Protein AF-A0A2N8MBC0-F1 (afdb_monomer_lite)

pLDDT: mean 83.85, std 15.89, range [35.69, 97.44]

Structure (mmCIF, N/CA/C/O backbone):
data_AF-A0A2N8MBC0-F1
#
_entry.id   AF-A0A2N8MBC0-F1
#
loop_
_atom_site.group_PDB
_atom_site.id
_atom_site.type_symbol
_atom_site.label_atom_id
_atom_site.label_alt_id
_atom_site.label_comp_id
_atom_site.label_asym_id
_atom_site.label_entity_id
_atom_site.label_seq_id
_atom_site.pdbx_PDB_ins_code
_atom_site.Cartn_x
_atom_site.Cartn_y
_atom_site.Cartn_z
_atom_site.occupancy
_atom_site.B_iso_or_equiv
_atom_site.auth_seq_id
_atom_site.auth_comp_id
_atom_site.auth_asym_id
_atom_site.auth_atom_id
_atom_site.pdbx_PDB_model_num
ATOM 1 N N . MET A 1 1 ? -28.884 0.197 20.394 1.00 52.25 1 MET A N 1
ATOM 2 C CA . MET A 1 1 ? -27.770 0.679 19.547 1.00 52.25 1 MET A CA 1
ATOM 3 C C . MET A 1 1 ? -26.470 0.418 20.290 1.00 52.25 1 MET A C 1
ATOM 5 O O . MET A 1 1 ? -26.474 0.456 21.515 1.00 52.25 1 MET A O 1
ATOM 9 N N . ASN A 1 2 ? -25.420 -0.006 19.586 1.00 78.88 2 ASN A N 1
ATOM 10 C CA . ASN A 1 2 ? -24.200 -0.528 20.203 1.00 78.88 2 ASN A CA 1
ATOM 11 C C . ASN A 1 2 ? -23.253 0.652 20.482 1.00 78.88 2 ASN A C 1
ATOM 13 O O . ASN A 1 2 ? -22.702 1.212 19.541 1.00 78.88 2 ASN A O 1
ATOM 17 N N . ALA A 1 3 ? -23.062 1.038 21.749 1.00 87.88 3 ALA A N 1
ATOM 18 C CA . ALA A 1 3 ? -22.372 2.281 22.133 1.00 87.88 3 ALA A CA 1
ATOM 19 C C . ALA A 1 3 ? -20.941 2.434 21.572 1.00 87.88 3 ALA A C 1
ATOM 21 O O . ALA A 1 3 ? -20.397 3.534 21.531 1.00 87.88 3 ALA A O 1
ATOM 22 N N . ALA A 1 4 ? -20.291 1.337 21.175 1.00 88.75 4 ALA A N 1
ATOM 23 C CA . ALA A 1 4 ? -18.996 1.370 20.497 1.00 88.75 4 ALA A CA 1
ATOM 24 C C . ALA A 1 4 ? -19.103 1.744 19.006 1.00 88.75 4 ALA A C 1
ATOM 26 O O . ALA A 1 4 ? -18.233 2.438 18.487 1.00 88.75 4 ALA A O 1
ATOM 27 N N . ALA A 1 5 ? -20.169 1.318 18.325 1.00 91.06 5 ALA A N 1
ATOM 28 C CA . ALA A 1 5 ? -20.420 1.675 16.931 1.00 91.06 5 ALA A CA 1
ATOM 29 C C . ALA A 1 5 ? -20.736 3.171 16.803 1.00 91.06 5 ALA A C 1
ATOM 31 O O . ALA A 1 5 ? -20.169 3.843 15.946 1.00 91.06 5 ALA A O 1
ATOM 32 N N . ASP A 1 6 ? -21.548 3.704 17.722 1.00 91.94 6 ASP A N 1
ATOM 33 C CA . ASP A 1 6 ? -21.861 5.136 17.771 1.00 91.94 6 ASP A CA 1
ATOM 34 C C . ASP A 1 6 ? -20.591 5.964 18.026 1.00 91.94 6 ASP A C 1
ATOM 36 O O . ASP A 1 6 ? -20.339 6.952 17.341 1.00 91.94 6 ASP A O 1
ATOM 40 N N . ARG A 1 7 ? -19.719 5.507 18.937 1.00 92.06 7 ARG A N 1
ATOM 41 C CA . ARG A 1 7 ? -18.400 6.122 19.162 1.00 92.06 7 ARG A CA 1
ATOM 42 C C . ARG A 1 7 ? -17.527 6.131 17.905 1.00 92.06 7 ARG A C 1
ATOM 44 O O . ARG A 1 7 ? -16.828 7.113 17.665 1.00 92.06 7 ARG A O 1
ATOM 51 N N . LEU A 1 8 ? -17.565 5.069 17.095 1.00 93.88 8 LEU A N 1
ATOM 52 C CA . LEU A 1 8 ? -16.729 4.974 15.892 1.00 93.88 8 LEU A CA 1
ATOM 53 C C . LEU A 1 8 ? -17.241 5.946 14.838 1.00 93.88 8 LEU A C 1
ATOM 55 O O . LEU A 1 8 ? -16.449 6.643 14.208 1.00 93.88 8 LEU A O 1
ATOM 59 N N . GLN A 1 9 ? -18.562 6.031 14.701 1.00 95.12 9 GLN A N 1
ATOM 60 C CA . GLN A 1 9 ? -19.205 6.982 13.811 1.00 95.12 9 GLN A CA 1
ATOM 61 C C . GLN A 1 9 ? -18.870 8.426 14.207 1.00 95.12 9 GLN A C 1
ATOM 63 O O . GLN A 1 9 ? -18.425 9.195 13.358 1.00 95.12 9 GLN A O 1
ATOM 68 N N . VAL A 1 10 ? -18.953 8.762 15.500 1.00 94.38 10 VAL A N 1
ATOM 69 C CA . VAL A 1 10 ? -18.549 10.080 16.022 1.00 94.38 10 VAL A CA 1
ATOM 70 C C . VAL A 1 10 ? -17.080 10.383 15.712 1.00 94.38 10 VAL A C 1
ATOM 72 O O . VAL A 1 10 ? -16.769 11.486 15.268 1.00 94.38 10 VAL A O 1
ATOM 75 N N . ALA A 1 11 ? -16.172 9.418 15.886 1.00 94.75 11 ALA A N 1
ATOM 76 C CA . ALA A 1 11 ? -14.756 9.607 15.564 1.00 94.75 11 ALA A CA 1
ATOM 77 C C . ALA A 1 11 ? -14.518 9.826 14.057 1.00 94.75 11 ALA A C 1
ATOM 79 O O . ALA A 1 11 ? -13.713 10.675 13.672 1.00 94.75 11 ALA A O 1
ATOM 80 N N . ILE A 1 12 ? -15.237 9.097 13.196 1.00 95.56 12 ILE A N 1
ATOM 81 C CA . ILE A 1 12 ? -15.184 9.268 11.737 1.00 95.56 12 ILE A CA 1
ATOM 82 C C . ILE A 1 12 ? -15.706 10.648 11.329 1.00 95.56 12 ILE A C 1
ATOM 84 O O . ILE A 1 12 ? -15.090 11.310 10.492 1.00 95.56 12 ILE A O 1
ATOM 88 N N . ASP A 1 13 ? -16.815 11.098 11.910 1.00 94.44 13 ASP A N 1
ATOM 89 C CA . ASP A 1 13 ? -17.408 12.392 11.575 1.00 94.44 13 ASP A CA 1
ATOM 90 C C . ASP A 1 13 ? -16.561 13.556 12.101 1.00 94.44 13 ASP A C 1
ATOM 92 O O . ASP A 1 13 ? -16.346 14.527 11.376 1.00 94.44 13 ASP A O 1
ATOM 96 N N . ALA A 1 14 ? -15.968 13.420 13.290 1.00 92.75 14 ALA A N 1
ATOM 97 C CA . ALA A 1 14 ? -14.982 14.369 13.802 1.00 92.75 14 ALA A CA 1
ATOM 98 C C . ALA A 1 14 ? -13.741 14.447 12.896 1.00 92.75 14 ALA A C 1
ATOM 100 O O . ALA A 1 14 ? -13.263 15.542 12.595 1.00 92.75 14 ALA A O 1
ATOM 101 N N . TYR A 1 15 ? -13.246 13.304 12.406 1.00 94.00 15 TYR A N 1
ATOM 102 C CA . TYR A 1 15 ? -12.133 13.268 11.455 1.00 94.00 15 TYR A CA 1
ATOM 103 C C . TYR A 1 15 ? -12.491 13.978 10.139 1.00 94.00 15 TYR A C 1
ATOM 105 O O . TYR A 1 15 ? -11.722 14.804 9.652 1.00 94.00 15 TYR A O 1
ATOM 113 N N . ARG A 1 16 ? -13.686 13.723 9.588 1.00 93.38 16 ARG A N 1
ATOM 114 C CA . ARG A 1 16 ? -14.183 14.408 8.379 1.00 93.38 16 ARG A CA 1
ATOM 115 C C . ARG A 1 16 ? -14.303 15.914 8.577 1.00 93.38 16 ARG A C 1
ATOM 117 O O . ARG A 1 16 ? -13.882 16.663 7.705 1.00 93.38 16 ARG A O 1
ATOM 124 N N . ALA A 1 17 ? -14.857 16.349 9.707 1.00 91.81 17 ALA A N 1
ATOM 125 C CA . ALA A 1 17 ? -15.006 17.765 10.023 1.00 91.81 17 ALA A CA 1
ATOM 126 C C . ALA A 1 17 ? -13.646 18.470 10.144 1.00 91.81 17 ALA A C 1
ATOM 128 O O . ALA A 1 17 ? -13.509 19.612 9.716 1.00 91.81 17 ALA A O 1
ATOM 129 N N . LYS A 1 18 ? 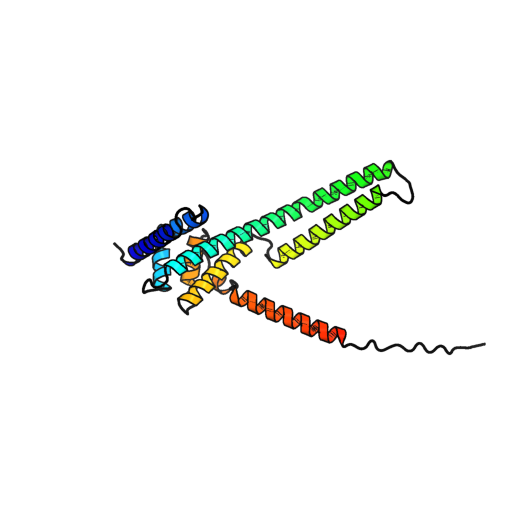-12.637 17.777 10.687 1.00 92.31 18 LYS A N 1
ATOM 130 C CA . LYS A 1 18 ? -11.272 18.296 10.823 1.00 92.31 18 LYS A CA 1
ATOM 131 C C . LYS A 1 18 ? -10.551 18.446 9.479 1.00 92.31 18 LYS A C 1
ATOM 133 O O . LYS A 1 18 ? -9.879 19.451 9.277 1.00 92.31 18 LYS A O 1
ATOM 138 N N . GLU A 1 19 ? -10.662 17.461 8.589 1.00 90.06 19 GLU A N 1
ATOM 139 C CA . GLU A 1 19 ? -9.994 17.491 7.274 1.00 90.06 19 GLU A CA 1
ATOM 140 C C . GLU A 1 19 ? -10.749 18.353 6.239 1.00 90.06 19 GLU A C 1
ATOM 142 O O . GLU A 1 19 ? -10.145 18.876 5.300 1.00 90.06 19 GLU A O 1
ATOM 147 N N . GLY A 1 20 ? -12.066 18.522 6.407 1.00 84.38 20 GLY A N 1
ATOM 148 C CA . GLY A 1 20 ? -12.909 19.353 5.546 1.00 84.38 20 GLY A CA 1
ATOM 149 C C . GLY A 1 20 ? -12.868 18.931 4.073 1.00 84.38 20 GLY A C 1
ATOM 150 O O . GLY A 1 20 ? -12.909 17.742 3.738 1.00 84.38 20 GLY A O 1
ATOM 151 N N . ASP A 1 21 ? -12.757 19.915 3.178 1.00 80.38 21 ASP A N 1
ATOM 152 C CA . ASP A 1 21 ? -12.679 19.699 1.726 1.00 80.38 21 ASP A CA 1
ATOM 153 C C . ASP A 1 21 ? -11.354 19.064 1.266 1.00 80.38 21 ASP A C 1
ATOM 155 O O . ASP A 1 21 ? -11.252 18.602 0.128 1.00 80.38 21 ASP A O 1
ATOM 159 N N . GLY A 1 22 ? -10.344 18.993 2.142 1.00 82.56 22 GLY A N 1
ATOM 160 C CA . GLY A 1 22 ? -9.038 18.394 1.845 1.00 82.56 22 GLY A CA 1
ATOM 161 C C . GLY A 1 22 ? -9.060 16.867 1.734 1.00 82.56 22 GLY A C 1
ATOM 162 O O . GLY A 1 22 ? -8.090 16.264 1.272 1.00 82.56 22 GLY A O 1
ATOM 163 N N . LEU A 1 23 ? -10.164 16.228 2.129 1.00 89.25 23 LEU A N 1
ATOM 164 C CA . LEU A 1 23 ? -10.290 14.779 2.121 1.00 89.25 23 LEU A CA 1
ATOM 165 C C . LEU A 1 23 ? -10.494 14.244 0.694 1.00 89.25 23 LEU A C 1
ATOM 167 O O . LEU A 1 23 ? -11.550 14.431 0.075 1.00 89.25 23 LEU A O 1
ATOM 171 N N . ASP A 1 24 ? -9.498 13.524 0.182 1.00 92.44 24 ASP A N 1
ATOM 172 C CA . ASP A 1 24 ? -9.575 12.917 -1.143 1.00 92.44 24 ASP A CA 1
ATOM 173 C C . ASP A 1 24 ? -10.601 11.763 -1.212 1.00 92.44 24 ASP A C 1
ATOM 175 O O . ASP A 1 24 ? -11.096 11.244 -0.204 1.00 92.44 24 ASP A O 1
ATOM 179 N N . GLN A 1 25 ? -10.953 11.347 -2.434 1.00 92.88 25 GLN A N 1
ATOM 180 C CA . GLN A 1 25 ? -11.924 10.265 -2.632 1.00 92.88 25 GLN A CA 1
ATOM 181 C C . GLN A 1 25 ? -11.450 8.934 -2.028 1.00 92.88 25 GLN A C 1
ATOM 183 O O . GLN A 1 25 ? -12.262 8.128 -1.581 1.00 92.88 25 GLN A O 1
ATOM 188 N N . HIS A 1 26 ? -10.139 8.704 -1.976 1.00 92.25 26 HIS A N 1
ATOM 189 C CA . HIS A 1 26 ? -9.587 7.455 -1.472 1.00 92.25 26 HIS A CA 1
ATOM 190 C C . HIS A 1 26 ? -9.763 7.326 0.043 1.00 92.25 26 HIS A C 1
ATOM 192 O O . HIS A 1 26 ? -10.219 6.290 0.534 1.00 92.25 26 HIS A O 1
ATOM 198 N N . ALA A 1 27 ? -9.463 8.390 0.780 1.00 94.69 27 ALA A N 1
ATOM 199 C CA . ALA A 1 27 ? -9.701 8.488 2.207 1.00 94.69 27 ALA A CA 1
ATOM 200 C C . ALA A 1 27 ? -11.200 8.366 2.514 1.00 94.69 27 ALA A C 1
ATOM 202 O O . ALA A 1 27 ? -11.578 7.608 3.410 1.00 94.69 27 ALA A O 1
ATOM 203 N N . LYS A 1 28 ? -12.071 9.001 1.712 1.00 95.19 28 LYS A N 1
ATOM 204 C CA . LYS A 1 28 ? -13.534 8.828 1.813 1.00 95.19 28 LYS A CA 1
ATOM 205 C C . LYS A 1 28 ? -13.952 7.359 1.680 1.00 95.19 28 LYS A C 1
ATOM 207 O O . LYS A 1 28 ? -14.758 6.887 2.483 1.00 95.19 28 LYS A O 1
ATOM 212 N N . ASP A 1 29 ? -13.371 6.619 0.738 1.00 95.44 29 ASP A N 1
ATOM 213 C CA . ASP A 1 29 ? -13.661 5.194 0.538 1.00 95.44 29 ASP A CA 1
ATOM 214 C C . ASP A 1 29 ? -13.152 4.316 1.696 1.00 95.44 29 ASP A C 1
ATOM 216 O O . ASP A 1 29 ? -13.790 3.323 2.056 1.00 95.44 29 ASP A O 1
ATOM 220 N N . VAL A 1 30 ? -12.011 4.656 2.307 1.00 96.69 30 VAL A N 1
ATOM 221 C CA . VAL A 1 30 ? -11.524 3.989 3.532 1.00 96.69 30 VAL A CA 1
ATOM 222 C C . VAL A 1 30 ? -12.499 4.221 4.686 1.00 96.69 30 VAL A C 1
ATOM 224 O O . VAL A 1 30 ? -12.944 3.252 5.298 1.00 96.69 30 VAL A O 1
ATOM 227 N N . LEU A 1 31 ? -12.891 5.472 4.940 1.00 96.75 31 LEU A N 1
ATOM 228 C CA . LEU A 1 31 ? -13.844 5.810 6.003 1.00 96.75 31 LEU A CA 1
ATOM 229 C C . LEU A 1 31 ? -15.198 5.126 5.795 1.00 96.75 31 LEU A C 1
ATOM 231 O O . LEU A 1 31 ? -15.781 4.607 6.742 1.00 96.75 31 LEU A O 1
ATOM 235 N N . LYS A 1 32 ? -15.685 5.075 4.549 1.00 96.06 32 LYS A N 1
ATOM 236 C CA . LYS A 1 32 ? -16.928 4.374 4.207 1.00 96.06 32 LYS A CA 1
ATOM 237 C C . LYS A 1 32 ? -16.844 2.880 4.529 1.00 96.06 32 LYS A C 1
ATOM 239 O O . LYS A 1 32 ? -17.799 2.329 5.066 1.00 96.06 32 LYS A O 1
ATOM 244 N N . ARG A 1 33 ? -15.718 2.226 4.224 1.00 96.31 33 ARG A N 1
ATOM 245 C CA . ARG A 1 33 ? -15.503 0.803 4.544 1.00 96.31 33 ARG A CA 1
ATOM 246 C C . ARG A 1 33 ? -15.423 0.559 6.048 1.00 96.31 33 ARG A C 1
ATOM 248 O O . ARG A 1 33 ? -16.027 -0.396 6.520 1.00 96.31 33 ARG A O 1
ATOM 255 N N . LEU A 1 34 ? -14.742 1.435 6.788 1.00 96.50 34 LEU A N 1
ATOM 256 C CA . LEU A 1 34 ? -14.672 1.366 8.252 1.00 96.50 34 LEU A CA 1
ATOM 257 C C . LEU A 1 34 ? -16.052 1.522 8.906 1.00 96.50 34 LEU A C 1
ATOM 259 O O . LEU A 1 34 ? -16.373 0.765 9.811 1.00 96.50 34 LEU A O 1
ATOM 263 N N . ALA A 1 35 ? -16.877 2.455 8.425 1.00 95.06 35 ALA A N 1
ATOM 264 C CA . ALA A 1 35 ? -18.226 2.668 8.953 1.00 95.06 35 ALA A CA 1
ATOM 265 C C . ALA A 1 35 ? -19.200 1.524 8.611 1.00 95.06 35 ALA A C 1
ATOM 267 O O . ALA A 1 35 ? -20.123 1.246 9.370 1.00 95.06 35 ALA A O 1
ATOM 268 N N . ALA A 1 36 ? -19.016 0.868 7.461 1.00 93.94 36 ALA A N 1
ATOM 269 C CA . ALA A 1 36 ? -19.924 -0.174 6.983 1.00 93.94 36 ALA A CA 1
ATOM 270 C C . ALA A 1 36 ? -19.653 -1.568 7.578 1.00 93.94 36 ALA A C 1
ATOM 272 O O . ALA A 1 36 ? -20.546 -2.415 7.560 1.00 93.94 36 ALA A O 1
ATOM 273 N N . ASP A 1 37 ? -18.438 -1.840 8.066 1.00 95.06 37 ASP A N 1
ATOM 274 C CA . ASP A 1 37 ? -18.051 -3.162 8.567 1.00 95.06 37 ASP A CA 1
ATOM 275 C C . ASP A 1 37 ? -18.051 -3.192 10.101 1.00 95.06 37 ASP A C 1
ATOM 277 O O . ASP A 1 37 ? -17.202 -2.589 10.755 1.00 95.06 37 ASP A O 1
ATOM 281 N N . TRP A 1 38 ? -18.982 -3.944 10.695 1.00 93.88 38 TRP A N 1
ATOM 282 C CA . TRP A 1 38 ? -19.106 -4.062 12.153 1.00 93.88 38 TRP A CA 1
ATOM 283 C C . TRP A 1 38 ? -17.836 -4.610 12.822 1.00 93.88 38 TRP A C 1
ATOM 285 O O . TRP A 1 38 ? -17.572 -4.297 13.984 1.00 93.88 38 TRP A O 1
ATOM 295 N N . ARG A 1 39 ? -17.017 -5.387 12.097 1.00 95.88 39 ARG A N 1
ATOM 296 C CA . ARG A 1 39 ? -15.745 -5.920 12.609 1.00 95.88 39 ARG A CA 1
ATOM 297 C C . ARG A 1 39 ? -14.718 -4.809 12.833 1.00 95.88 39 ARG A C 1
ATOM 299 O O . ARG A 1 39 ? -13.798 -4.993 13.627 1.00 95.88 39 ARG A O 1
ATOM 306 N N . ALA A 1 40 ? -14.874 -3.650 12.180 1.00 95.25 40 ALA A N 1
ATOM 307 C CA . ALA A 1 40 ? -14.070 -2.467 12.478 1.00 95.25 40 ALA A CA 1
ATOM 308 C C . ALA A 1 40 ? -14.278 -2.029 13.930 1.00 95.25 40 ALA A C 1
ATOM 310 O O . ALA A 1 40 ? -13.305 -1.771 14.627 1.00 95.25 40 ALA A O 1
ATOM 311 N N . VAL A 1 41 ? -15.526 -2.008 14.408 1.00 95.06 41 VAL A N 1
ATOM 312 C CA . VAL A 1 41 ? -15.854 -1.608 15.785 1.00 95.06 41 VAL A CA 1
ATOM 313 C C . VAL A 1 41 ? -15.163 -2.527 16.789 1.00 95.06 41 VAL A C 1
ATOM 315 O O . VAL A 1 41 ? -14.500 -2.042 17.702 1.00 95.06 41 VAL A O 1
ATOM 318 N N . ASP A 1 42 ? -15.259 -3.842 16.584 1.00 95.06 42 ASP A N 1
ATOM 319 C CA . ASP A 1 42 ? -14.590 -4.838 17.429 1.00 95.06 42 ASP A CA 1
ATOM 320 C C . ASP A 1 42 ? -13.065 -4.640 17.435 1.00 95.06 42 ASP A C 1
ATOM 322 O O . ASP A 1 42 ? -12.440 -4.562 18.493 1.00 95.06 42 ASP A O 1
ATOM 326 N N . ALA A 1 43 ? -12.463 -4.436 16.260 1.00 95.62 43 ALA A N 1
ATOM 327 C CA . ALA A 1 43 ? -11.032 -4.178 16.153 1.00 95.62 43 ALA A CA 1
ATOM 328 C C . ALA A 1 43 ? -10.605 -2.874 16.849 1.00 95.62 43 ALA A C 1
ATOM 330 O O . ALA A 1 43 ? -9.574 -2.854 17.520 1.00 95.62 43 ALA A O 1
ATOM 331 N N . PHE A 1 44 ? -11.383 -1.797 16.729 1.00 96.44 44 PHE A N 1
ATOM 332 C CA . PHE A 1 44 ? -11.099 -0.521 17.389 1.00 96.44 44 PHE A CA 1
ATOM 333 C C . PHE A 1 44 ? -11.209 -0.633 18.910 1.00 96.44 44 PHE A C 1
ATOM 335 O O . PHE A 1 44 ? -10.307 -0.181 19.612 1.00 96.44 44 PHE A O 1
ATOM 342 N N . VAL A 1 45 ? -12.247 -1.295 19.426 1.00 95.81 45 VAL A N 1
ATOM 343 C CA . VAL A 1 45 ? -12.411 -1.537 20.868 1.00 95.81 45 VAL A CA 1
ATOM 344 C C . VAL A 1 45 ? -11.296 -2.432 21.407 1.00 95.81 45 VAL A C 1
ATOM 346 O O . VAL A 1 45 ? -10.742 -2.153 22.466 1.00 95.81 45 VAL A O 1
ATOM 349 N N . ALA A 1 46 ? -10.912 -3.481 20.681 1.00 93.25 46 ALA A N 1
ATOM 350 C CA . ALA A 1 46 ? -9.850 -4.377 21.122 1.00 93.25 46 ALA A CA 1
ATOM 351 C C . ALA A 1 46 ? -8.466 -3.706 21.153 1.00 93.25 46 ALA A C 1
ATOM 353 O O . ALA A 1 46 ? -7.613 -4.073 21.966 1.00 93.25 46 ALA A O 1
ATOM 354 N N . VAL A 1 47 ? -8.220 -2.744 20.256 1.00 93.06 47 VAL A N 1
ATOM 355 C CA . VAL A 1 47 ? -6.957 -1.995 20.198 1.00 93.06 47 VAL A CA 1
ATOM 356 C C . VAL A 1 47 ? -6.966 -0.824 21.186 1.00 93.06 47 VAL A C 1
ATOM 358 O O . VAL A 1 47 ? -5.960 -0.599 21.855 1.00 93.06 47 VAL A O 1
ATOM 361 N N . LEU A 1 48 ? -8.085 -0.107 21.302 1.00 93.81 48 LEU A N 1
ATOM 362 C CA . LEU A 1 48 ? -8.262 1.109 22.104 1.00 93.81 48 LEU A CA 1
ATOM 363 C C . LEU A 1 48 ? -9.634 1.075 22.814 1.00 93.81 48 LEU A C 1
ATOM 365 O O . LEU A 1 48 ? -10.584 1.700 22.338 1.00 93.81 48 LEU A O 1
ATOM 369 N N . PRO A 1 49 ? -9.761 0.374 23.959 1.00 91.06 49 PRO A N 1
ATOM 370 C CA . PRO A 1 49 ? -11.054 0.127 24.616 1.00 91.06 49 PRO A CA 1
ATOM 371 C C . PRO A 1 49 ? -11.796 1.394 25.050 1.00 91.06 49 PRO A C 1
ATOM 373 O O . PRO A 1 49 ? -13.027 1.453 25.015 1.00 91.06 49 PRO A O 1
ATOM 376 N N . ASN A 1 50 ? -11.037 2.416 25.442 1.00 89.31 50 ASN A N 1
ATOM 377 C CA . ASN A 1 50 ? -11.581 3.667 25.957 1.00 89.31 50 ASN A CA 1
ATOM 378 C C . ASN A 1 50 ? -12.062 4.613 24.850 1.00 89.31 50 ASN A C 1
ATOM 380 O O . ASN A 1 50 ? -12.848 5.512 25.125 1.00 89.31 50 ASN A O 1
ATOM 384 N N . GLY A 1 51 ? -11.634 4.413 23.600 1.00 87.62 51 GLY A N 1
ATOM 385 C CA . GLY A 1 51 ? -11.853 5.393 22.530 1.00 87.62 51 GLY A CA 1
ATOM 386 C C . GLY A 1 51 ? -10.715 6.401 22.364 1.00 87.62 51 GLY A C 1
ATOM 387 O O . GLY A 1 51 ? -10.642 7.070 21.334 1.00 87.62 51 GLY A O 1
ATOM 388 N N . ASP A 1 52 ? -9.811 6.484 23.343 1.00 86.44 52 ASP A N 1
ATOM 389 C CA . ASP A 1 52 ? -8.661 7.385 23.306 1.00 86.44 52 ASP A CA 1
ATOM 390 C C . ASP A 1 52 ? -7.830 7.086 22.049 1.00 86.44 52 ASP A C 1
ATOM 392 O O . ASP A 1 52 ? -7.423 5.945 21.834 1.00 86.44 52 ASP A O 1
ATOM 396 N N . TYR A 1 53 ? -7.594 8.094 21.204 1.00 92.19 53 TYR A N 1
ATOM 397 C CA . TYR A 1 53 ? -6.823 8.000 19.951 1.00 92.19 53 TYR A CA 1
ATOM 398 C C . TYR A 1 53 ? -7.476 7.237 18.783 1.00 92.19 53 TYR A C 1
ATOM 400 O O . TYR A 1 53 ? -6.779 6.822 17.849 1.00 92.19 53 TYR A O 1
ATOM 408 N N . TRP A 1 54 ? -8.802 7.053 18.780 1.00 95.00 54 TRP A N 1
ATOM 409 C CA . TRP A 1 54 ? -9.498 6.492 17.609 1.00 95.00 54 TRP A CA 1
ATOM 410 C C . TRP A 1 54 ? -9.305 7.344 16.348 1.00 95.00 54 TRP A C 1
ATOM 412 O O . TRP A 1 54 ? -9.158 6.794 15.258 1.00 95.00 54 TRP A O 1
ATOM 422 N N . ASP A 1 55 ? -9.215 8.665 16.487 1.00 93.81 55 ASP A N 1
ATOM 423 C CA . ASP A 1 55 ? -8.883 9.600 15.407 1.00 93.81 55 ASP A CA 1
ATOM 424 C C . ASP A 1 55 ? -7.494 9.323 14.801 1.00 93.81 55 ASP A C 1
ATOM 426 O O . ASP A 1 55 ? -7.331 9.299 13.577 1.00 93.81 55 ASP A O 1
ATOM 430 N N . VAL A 1 56 ? -6.499 9.034 15.647 1.00 95.31 56 VAL A N 1
ATOM 431 C CA . VAL A 1 56 ? -5.143 8.675 15.210 1.00 95.31 56 VAL A CA 1
ATOM 432 C C . VAL A 1 56 ? -5.154 7.338 14.475 1.00 95.31 56 VAL A C 1
ATOM 434 O O . VAL A 1 56 ? -4.544 7.222 13.411 1.00 95.31 56 VAL A O 1
ATOM 437 N N . LEU A 1 57 ? -5.875 6.336 14.991 1.00 96.62 57 LEU A N 1
ATOM 438 C CA . LEU A 1 57 ? -5.986 5.033 14.332 1.00 96.62 57 LEU A CA 1
ATOM 439 C C . LEU A 1 57 ? -6.718 5.131 12.980 1.00 96.62 57 LEU A C 1
ATOM 441 O O . LEU A 1 57 ? -6.313 4.466 12.025 1.00 96.62 57 LEU A O 1
ATOM 445 N N . ILE A 1 58 ? -7.743 5.983 12.864 1.00 96.94 58 ILE A N 1
ATOM 446 C CA . ILE A 1 58 ? -8.422 6.287 11.591 1.00 96.94 58 ILE A CA 1
ATOM 447 C C . ILE A 1 58 ? -7.436 6.898 10.587 1.00 96.94 58 ILE A C 1
ATOM 449 O O . ILE A 1 58 ? -7.330 6.417 9.454 1.00 96.94 58 ILE A O 1
ATOM 453 N N . SER A 1 59 ? -6.677 7.912 11.008 1.00 96.12 59 SER A N 1
ATOM 454 C CA . SER A 1 59 ? -5.650 8.549 10.174 1.00 96.12 59 SER A CA 1
ATOM 455 C C . SER A 1 59 ? -4.590 7.544 9.701 1.00 96.12 59 SER A C 1
ATOM 457 O O . SER A 1 59 ? -4.210 7.502 8.524 1.00 96.12 59 SER A O 1
ATOM 459 N N . ASP A 1 60 ? -4.162 6.652 10.596 1.00 97.06 60 ASP A N 1
ATOM 460 C CA . ASP A 1 60 ? -3.210 5.589 10.286 1.00 97.06 60 ASP A CA 1
ATOM 461 C C . ASP A 1 60 ? -3.787 4.545 9.316 1.00 97.06 60 ASP A C 1
ATOM 463 O O . ASP A 1 60 ? -3.060 4.044 8.454 1.00 97.06 60 ASP A O 1
ATOM 467 N N . CYS A 1 61 ? -5.088 4.248 9.393 1.00 97.44 61 CYS A N 1
ATOM 468 C CA . CYS A 1 61 ? -5.778 3.395 8.425 1.00 97.44 61 CYS A CA 1
ATOM 469 C C . CYS A 1 61 ? -5.763 4.011 7.021 1.00 97.44 61 CYS A C 1
ATOM 471 O O . CYS A 1 61 ? -5.394 3.346 6.050 1.00 97.44 61 CYS A O 1
ATOM 473 N N . ILE A 1 62 ? -6.100 5.295 6.904 1.00 96.69 62 ILE A N 1
ATOM 474 C CA . ILE A 1 62 ? -6.049 6.016 5.625 1.00 96.69 62 ILE A CA 1
ATOM 475 C C . ILE A 1 62 ? -4.617 6.017 5.076 1.00 96.69 62 ILE A C 1
ATOM 477 O O . ILE A 1 62 ? -4.389 5.635 3.926 1.00 96.69 62 ILE A O 1
ATOM 481 N N . THR A 1 63 ? -3.635 6.339 5.921 1.00 95.75 63 THR A N 1
ATOM 482 C CA . THR A 1 63 ? -2.213 6.356 5.549 1.00 95.75 63 THR A CA 1
ATOM 483 C C . THR A 1 63 ? -1.721 4.985 5.082 1.00 95.75 63 THR A C 1
ATOM 485 O O . THR A 1 63 ? -0.978 4.892 4.101 1.00 95.75 63 THR A O 1
ATOM 488 N N . ALA A 1 64 ? -2.133 3.903 5.745 1.00 95.94 64 ALA A N 1
ATOM 489 C CA . ALA A 1 64 ? -1.789 2.545 5.336 1.00 95.94 64 ALA A CA 1
ATOM 490 C C . ALA A 1 64 ? -2.332 2.205 3.942 1.00 95.94 64 ALA A C 1
ATOM 492 O O . ALA A 1 64 ? -1.605 1.639 3.118 1.00 95.94 64 ALA A O 1
ATOM 493 N N . SER A 1 65 ? -3.591 2.566 3.676 1.00 95.56 65 SER A N 1
ATOM 494 C CA . SER A 1 65 ? -4.225 2.371 2.371 1.00 95.56 65 SER A CA 1
ATOM 495 C C . SER A 1 65 ? -3.509 3.166 1.278 1.00 95.56 65 SER A C 1
ATOM 497 O O . SER A 1 65 ? -3.154 2.606 0.237 1.00 95.56 65 SER A O 1
ATOM 499 N N . GLU A 1 66 ? -3.197 4.437 1.540 1.00 94.06 66 GLU A N 1
ATOM 500 C CA . GLU A 1 66 ? -2.520 5.303 0.573 1.00 94.06 66 GLU A CA 1
ATOM 501 C C . GLU A 1 66 ? -1.091 4.823 0.282 1.00 94.06 66 GLU A C 1
ATOM 503 O O . GLU A 1 66 ? -0.661 4.763 -0.872 1.00 94.06 66 GLU A O 1
ATOM 508 N N . ARG A 1 67 ? -0.360 4.360 1.303 1.00 92.06 67 ARG A N 1
ATOM 509 C CA . ARG A 1 67 ? 0.959 3.732 1.119 1.00 92.06 67 ARG A CA 1
ATOM 510 C C . ARG A 1 67 ? 0.883 2.496 0.234 1.00 92.06 67 ARG A C 1
ATOM 512 O O . ARG A 1 67 ? 1.671 2.373 -0.707 1.00 92.06 67 ARG A O 1
ATOM 519 N N . ALA A 1 68 ? -0.078 1.609 0.492 1.00 92.12 68 ALA A N 1
ATOM 520 C CA . ALA A 1 68 ? -0.287 0.432 -0.342 1.00 92.12 68 ALA A CA 1
ATOM 521 C C . ALA A 1 68 ? -0.605 0.834 -1.791 1.00 92.12 68 ALA A C 1
ATOM 523 O O . ALA A 1 68 ? 0.016 0.333 -2.731 1.00 92.12 68 ALA A O 1
ATOM 524 N N . ARG A 1 69 ? -1.507 1.796 -1.997 1.00 91.12 69 ARG A N 1
ATOM 525 C CA . ARG A 1 69 ? -1.861 2.307 -3.327 1.00 91.12 69 ARG A CA 1
ATOM 526 C C . ARG A 1 69 ? -0.654 2.900 -4.057 1.00 91.12 69 ARG A C 1
ATOM 528 O O . ARG A 1 69 ? -0.350 2.493 -5.181 1.00 91.12 69 ARG A O 1
ATOM 535 N N . THR A 1 70 ? 0.066 3.813 -3.414 1.00 90.44 70 THR A N 1
ATOM 536 C CA . THR A 1 70 ? 1.246 4.472 -3.979 1.00 90.44 70 THR A CA 1
ATOM 537 C C . THR A 1 70 ? 2.340 3.457 -4.328 1.00 90.44 70 THR A C 1
ATOM 539 O O . THR A 1 70 ? 2.950 3.541 -5.401 1.00 90.44 70 THR A O 1
ATOM 542 N N . HIS A 1 71 ? 2.586 2.450 -3.483 1.00 89.06 71 HIS A N 1
ATOM 543 C CA . HIS A 1 71 ? 3.570 1.410 -3.801 1.00 89.06 71 HIS A CA 1
ATOM 544 C C . HIS A 1 71 ? 3.121 0.517 -4.958 1.00 89.06 71 HIS A C 1
ATOM 546 O O . HIS A 1 71 ? 3.928 0.205 -5.838 1.00 89.06 71 HIS A O 1
ATOM 552 N N . ALA A 1 72 ? 1.832 0.172 -5.030 1.00 89.12 72 ALA A N 1
ATOM 553 C CA . ALA A 1 72 ? 1.272 -0.564 -6.163 1.00 89.12 72 ALA A CA 1
ATOM 554 C C . ALA A 1 72 ? 1.438 0.215 -7.479 1.00 89.12 72 ALA A C 1
ATOM 556 O O . ALA A 1 72 ? 1.881 -0.353 -8.482 1.00 89.12 72 ALA A O 1
ATOM 557 N N . MET A 1 73 ? 1.168 1.526 -7.469 1.00 89.25 73 MET A N 1
ATOM 558 C CA . MET A 1 73 ? 1.387 2.405 -8.622 1.00 89.25 73 MET A CA 1
ATOM 559 C C . MET A 1 73 ? 2.857 2.438 -9.047 1.00 89.25 73 MET A C 1
ATOM 561 O O . MET A 1 73 ? 3.152 2.315 -10.238 1.00 89.25 73 MET A O 1
ATOM 565 N N . ARG A 1 74 ? 3.791 2.539 -8.093 1.00 87.94 74 ARG A N 1
ATOM 566 C CA . ARG A 1 74 ? 5.237 2.506 -8.375 1.00 87.94 74 ARG A CA 1
ATOM 567 C C . ARG A 1 74 ? 5.661 1.180 -9.006 1.00 87.94 74 ARG A C 1
ATOM 569 O O . ARG A 1 74 ? 6.364 1.191 -10.014 1.00 87.94 74 ARG A O 1
ATOM 576 N N . ILE A 1 75 ? 5.208 0.048 -8.465 1.00 89.06 75 ILE A N 1
ATOM 577 C CA . ILE A 1 75 ? 5.474 -1.283 -9.037 1.00 89.06 75 ILE A CA 1
ATOM 578 C C . ILE A 1 75 ? 4.918 -1.370 -10.464 1.00 89.06 75 ILE A C 1
ATOM 580 O O . ILE A 1 75 ? 5.626 -1.804 -11.372 1.00 89.06 75 ILE A O 1
ATOM 584 N N . CYS A 1 76 ? 3.684 -0.913 -10.689 1.00 89.81 76 CYS A N 1
ATOM 585 C CA . CYS A 1 76 ? 3.060 -0.893 -12.012 1.00 89.81 76 CYS A CA 1
ATOM 586 C C . CYS A 1 76 ? 3.857 -0.034 -13.009 1.00 89.81 76 CYS A C 1
ATOM 588 O O . CYS A 1 76 ? 4.146 -0.483 -14.119 1.00 89.81 76 CYS A O 1
ATOM 590 N N . ALA A 1 77 ? 4.286 1.164 -12.602 1.00 89.12 77 ALA A N 1
ATOM 591 C CA . ALA A 1 77 ? 5.099 2.051 -13.430 1.00 89.12 77 ALA A CA 1
ATOM 592 C C . ALA A 1 77 ? 6.444 1.412 -13.817 1.00 89.12 77 ALA A C 1
ATOM 594 O O . ALA A 1 77 ? 6.836 1.467 -14.984 1.00 89.12 77 ALA A O 1
ATOM 595 N N . LEU A 1 78 ? 7.124 0.753 -12.872 1.00 89.56 78 LEU A N 1
ATOM 596 C CA . LEU A 1 78 ? 8.369 0.026 -13.143 1.00 89.56 78 LEU A CA 1
ATOM 597 C C . LEU A 1 78 ? 8.139 -1.145 -14.109 1.00 89.56 78 LEU A C 1
ATOM 599 O O . LEU A 1 78 ? 8.894 -1.303 -15.066 1.00 89.56 78 LEU A O 1
ATOM 603 N N . ARG A 1 79 ? 7.063 -1.926 -13.933 1.00 89.56 79 ARG A N 1
ATOM 604 C CA . ARG A 1 79 ? 6.720 -3.030 -14.851 1.00 89.56 79 ARG A CA 1
ATOM 605 C C . ARG A 1 79 ? 6.432 -2.532 -16.265 1.00 89.56 79 ARG A C 1
ATOM 607 O O . ARG A 1 79 ? 6.964 -3.099 -17.214 1.00 89.56 79 ARG A O 1
ATOM 614 N N . LYS A 1 80 ? 5.669 -1.443 -16.409 1.00 91.38 80 LYS A N 1
ATOM 615 C CA . LYS A 1 80 ? 5.414 -0.809 -17.714 1.00 91.38 80 LYS A CA 1
ATOM 616 C C . LYS A 1 80 ? 6.712 -0.357 -18.390 1.00 91.38 80 LYS A C 1
ATOM 618 O O . LYS A 1 80 ? 6.854 -0.524 -19.597 1.00 91.38 80 LYS A O 1
ATOM 623 N N . ARG A 1 81 ? 7.674 0.185 -17.631 1.00 88.94 81 ARG A N 1
ATOM 624 C CA . ARG A 1 81 ? 9.001 0.548 -18.163 1.00 88.94 81 ARG A CA 1
ATOM 625 C C . ARG A 1 81 ? 9.770 -0.678 -18.661 1.00 88.94 81 ARG A C 1
ATOM 627 O O . ARG A 1 81 ? 10.285 -0.638 -19.773 1.00 88.94 81 ARG A O 1
ATOM 634 N N . LEU A 1 82 ? 9.782 -1.773 -17.898 1.00 90.88 82 LEU A N 1
ATOM 635 C CA . LEU A 1 82 ? 10.437 -3.022 -18.314 1.00 90.88 82 LEU A CA 1
ATOM 636 C C . LEU A 1 82 ? 9.803 -3.633 -19.562 1.00 90.88 82 LEU A C 1
ATOM 638 O O . LEU A 1 82 ? 10.522 -4.063 -20.454 1.00 90.88 82 LEU A O 1
ATOM 642 N N . GLN A 1 83 ? 8.474 -3.619 -19.661 1.00 92.06 83 GLN A N 1
ATOM 643 C CA . GLN A 1 83 ? 7.757 -4.129 -20.835 1.00 92.06 83 GLN A CA 1
ATOM 644 C C . GLN A 1 83 ? 8.060 -3.336 -22.114 1.00 92.06 83 GLN A C 1
ATOM 646 O O . GLN A 1 83 ? 8.014 -3.898 -23.203 1.00 92.06 83 GLN A O 1
ATOM 651 N N . ARG A 1 84 ? 8.384 -2.041 -22.001 1.00 92.12 84 ARG A N 1
ATOM 652 C CA . ARG A 1 84 ? 8.735 -1.191 -23.152 1.00 92.12 84 ARG A CA 1
ATOM 653 C C . ARG A 1 84 ? 10.182 -1.364 -23.617 1.00 92.12 84 ARG A C 1
ATOM 655 O O . ARG A 1 84 ? 10.469 -1.077 -24.775 1.00 92.12 84 ARG A O 1
ATOM 662 N N . ALA A 1 85 ? 11.082 -1.824 -22.745 1.00 92.25 85 ALA A N 1
ATOM 663 C CA . ALA A 1 85 ? 12.510 -1.903 -23.048 1.00 92.25 85 ALA A CA 1
ATOM 664 C C . ALA A 1 85 ? 12.844 -2.809 -24.256 1.00 92.25 85 ALA A C 1
ATOM 666 O O . ALA A 1 85 ? 13.601 -2.352 -25.110 1.00 92.25 85 ALA A O 1
ATOM 667 N N . PRO A 1 86 ? 12.266 -4.020 -24.418 1.00 93.69 86 PRO A N 1
ATOM 668 C CA . PRO A 1 86 ? 12.523 -4.856 -25.596 1.00 93.69 86 PRO A CA 1
ATOM 669 C C . PRO A 1 86 ? 12.150 -4.175 -26.919 1.00 93.69 86 PRO A C 1
ATOM 671 O O . PRO A 1 86 ? 12.919 -4.221 -27.874 1.00 93.69 86 PRO A O 1
ATOM 674 N N . ASN A 1 87 ? 11.006 -3.484 -26.961 1.00 93.56 87 ASN A N 1
ATOM 675 C CA . ASN A 1 87 ? 10.561 -2.773 -28.161 1.00 93.56 87 ASN A CA 1
ATOM 676 C C . ASN A 1 87 ? 11.492 -1.601 -28.501 1.00 93.56 87 ASN A C 1
ATOM 678 O O . ASN A 1 87 ? 11.776 -1.369 -29.672 1.00 93.56 87 ASN A O 1
ATOM 682 N N . ALA A 1 88 ? 11.996 -0.892 -27.487 1.00 92.38 88 ALA A N 1
ATOM 683 C CA . ALA A 1 88 ? 12.968 0.180 -27.685 1.00 92.38 88 ALA A CA 1
ATOM 684 C C . ALA A 1 88 ? 14.306 -0.352 -28.228 1.00 92.38 88 ALA A C 1
ATOM 686 O O . ALA A 1 88 ? 14.851 0.230 -29.161 1.00 92.38 88 ALA A O 1
ATOM 687 N N . ILE A 1 89 ? 14.799 -1.484 -27.707 1.00 92.62 89 ILE A N 1
ATOM 688 C CA . ILE A 1 89 ? 16.011 -2.146 -28.226 1.00 92.62 89 ILE A CA 1
ATOM 689 C C . ILE A 1 89 ? 15.812 -2.536 -29.694 1.00 92.62 89 ILE A C 1
ATOM 691 O O . ILE A 1 89 ? 16.633 -2.172 -30.533 1.00 92.62 89 ILE A O 1
ATOM 695 N N . LYS A 1 90 ? 14.688 -3.186 -30.020 1.00 94.75 90 LYS A N 1
ATOM 696 C CA . LYS A 1 90 ? 14.359 -3.586 -31.395 1.00 94.75 90 LYS A CA 1
ATOM 697 C C . LYS A 1 90 ? 14.283 -2.389 -32.351 1.00 94.75 90 LYS A C 1
ATOM 699 O O . LYS A 1 90 ? 14.736 -2.480 -33.489 1.00 94.75 90 LYS A O 1
ATOM 704 N N . ALA A 1 91 ? 13.729 -1.261 -31.903 1.00 94.38 91 ALA A N 1
ATOM 705 C CA . ALA A 1 91 ? 13.671 -0.040 -32.704 1.00 94.38 91 ALA A CA 1
ATOM 706 C C . ALA A 1 91 ? 15.075 0.513 -33.005 1.00 94.38 91 ALA A C 1
ATOM 708 O O . ALA A 1 91 ? 15.359 0.867 -34.147 1.00 94.38 91 ALA A O 1
ATOM 709 N N . VAL A 1 92 ? 15.973 0.529 -32.013 1.00 93.50 92 VAL A N 1
ATOM 710 C CA . VAL A 1 92 ? 17.372 0.945 -32.214 1.00 93.50 92 VAL A CA 1
ATOM 711 C C . VAL A 1 92 ? 18.109 -0.009 -33.153 1.00 93.50 92 VAL A C 1
ATOM 713 O O . VAL A 1 92 ? 18.862 0.451 -34.007 1.00 93.50 92 VAL A O 1
ATOM 716 N N . GLU A 1 93 ? 17.872 -1.318 -33.044 1.00 91.94 93 GLU A N 1
ATOM 717 C CA . GLU A 1 93 ? 18.434 -2.314 -33.967 1.00 91.94 93 GLU A CA 1
ATOM 718 C C . GLU A 1 93 ? 17.940 -2.089 -35.402 1.00 91.94 93 GLU A C 1
ATOM 720 O O . GLU A 1 93 ? 18.754 -2.017 -36.314 1.00 91.94 93 GLU A O 1
ATOM 725 N N . THR A 1 94 ? 16.642 -1.830 -35.587 1.00 92.81 94 THR A N 1
ATOM 726 C CA . THR A 1 94 ? 16.058 -1.517 -36.905 1.00 92.81 94 THR A CA 1
ATOM 727 C C . THR A 1 94 ? 16.695 -0.270 -37.530 1.00 92.81 94 THR A C 1
ATOM 729 O O . THR A 1 94 ? 17.044 -0.272 -38.708 1.00 92.81 94 THR A O 1
ATOM 732 N N . LEU A 1 95 ? 16.889 0.795 -36.742 1.00 91.38 95 LEU A N 1
ATOM 733 C CA . LEU A 1 95 ? 17.561 2.013 -37.209 1.00 91.38 95 LEU A CA 1
ATOM 734 C C . LEU A 1 95 ? 19.025 1.750 -37.562 1.00 91.38 95 LEU A C 1
ATOM 736 O O . LEU A 1 95 ? 19.515 2.232 -38.581 1.00 91.38 95 LEU A O 1
ATOM 740 N N . ARG A 1 96 ? 19.729 0.979 -36.731 1.00 87.94 96 ARG A N 1
ATOM 741 C CA . ARG A 1 96 ? 21.129 0.626 -36.972 1.00 87.94 96 ARG A CA 1
ATOM 742 C C . ARG A 1 96 ? 21.282 -0.150 -38.275 1.00 87.94 96 ARG A C 1
ATOM 744 O O . ARG A 1 96 ? 22.211 0.136 -39.022 1.00 87.94 96 ARG A O 1
ATOM 751 N N . ASP A 1 97 ? 20.384 -1.087 -38.548 1.00 87.75 97 ASP A N 1
ATOM 752 C CA . ASP A 1 97 ? 20.425 -1.896 -39.764 1.00 87.75 97 ASP A CA 1
ATOM 753 C C . ASP A 1 97 ? 20.095 -1.041 -41.004 1.00 87.75 97 ASP A C 1
ATOM 755 O O . ASP A 1 97 ? 20.798 -1.127 -42.011 1.00 87.75 97 ASP A O 1
ATOM 759 N N . PHE A 1 98 ? 19.123 -0.122 -40.902 1.00 87.69 98 PHE A N 1
ATOM 760 C CA . PHE A 1 98 ? 18.812 0.854 -41.956 1.00 87.69 98 PHE A CA 1
ATOM 761 C C . PHE A 1 98 ? 20.023 1.731 -42.319 1.00 87.69 98 PHE A C 1
ATOM 763 O O . PHE A 1 98 ? 20.408 1.813 -43.483 1.00 87.69 98 PHE A O 1
ATOM 770 N N . PHE A 1 99 ? 20.671 2.353 -41.328 1.00 84.38 99 PHE A N 1
ATOM 771 C CA . PHE A 1 99 ? 21.849 3.196 -41.577 1.00 84.38 99 PHE A CA 1
ATOM 772 C C . PHE A 1 99 ? 23.103 2.386 -41.931 1.00 84.38 99 PHE A C 1
ATOM 774 O O . PHE A 1 99 ? 23.972 2.881 -42.651 1.00 84.38 99 PHE A O 1
ATOM 781 N N . GLY A 1 100 ? 23.192 1.136 -41.472 1.00 77.44 100 GLY A N 1
ATOM 782 C CA . GLY A 1 100 ? 24.275 0.212 -41.799 1.00 77.44 100 GLY A CA 1
ATOM 783 C C . GLY A 1 100 ? 24.375 -0.103 -43.292 1.00 77.44 100 GLY A C 1
ATOM 784 O O . GLY A 1 100 ? 25.485 -0.287 -43.780 1.00 77.44 100 GLY A O 1
ATOM 785 N N . GLY A 1 101 ? 23.249 -0.094 -44.015 1.00 71.12 101 GLY A N 1
ATOM 786 C CA . GLY A 1 101 ? 23.216 -0.265 -45.472 1.00 71.12 101 GLY A CA 1
ATOM 787 C C . GLY A 1 101 ? 23.554 0.993 -46.282 1.00 71.12 101 GLY A C 1
ATOM 788 O O . GLY A 1 101 ? 23.818 0.887 -47.473 1.00 71.12 101 GLY A O 1
ATOM 789 N N . ILE A 1 102 ? 23.553 2.177 -45.656 1.00 69.50 102 ILE A N 1
ATOM 790 C CA . ILE A 1 102 ? 23.704 3.475 -46.342 1.00 69.50 102 ILE A CA 1
ATOM 791 C C . ILE A 1 102 ? 25.100 4.077 -46.119 1.00 69.50 102 ILE A C 1
ATOM 793 O O . ILE A 1 102 ? 25.585 4.840 -46.951 1.00 69.50 102 ILE A O 1
ATOM 797 N N . ARG A 1 103 ? 25.758 3.762 -44.993 1.00 63.06 103 ARG A N 1
ATOM 798 C CA . ARG A 1 103 ? 27.008 4.413 -44.571 1.00 63.06 103 ARG A CA 1
ATOM 799 C C . ARG A 1 103 ? 28.090 3.402 -44.199 1.00 63.06 103 ARG A C 1
ATOM 801 O O . ARG A 1 103 ? 27.913 2.594 -43.284 1.00 63.06 103 ARG A O 1
ATOM 808 N N . SER A 1 104 ? 29.247 3.495 -44.853 1.00 64.19 104 SER A N 1
ATOM 809 C CA . SER A 1 104 ? 30.424 2.644 -44.608 1.00 64.19 104 SER A CA 1
ATOM 810 C C . SER A 1 104 ? 31.657 3.428 -44.148 1.00 64.19 104 SER A C 1
ATOM 812 O O . SER A 1 104 ? 32.782 2.975 -44.347 1.00 64.19 104 SER A O 1
ATOM 814 N N . GLU A 1 105 ? 31.476 4.610 -43.561 1.00 72.38 105 GLU A N 1
ATOM 815 C CA . GLU A 1 105 ? 32.612 5.393 -43.075 1.00 72.38 105 GLU A CA 1
ATOM 816 C C . GLU A 1 105 ? 33.177 4.818 -41.761 1.00 72.38 105 GLU A C 1
ATOM 818 O O . GLU A 1 105 ? 32.410 4.355 -40.907 1.00 72.38 105 GLU A O 1
ATOM 823 N N . PRO A 1 106 ? 34.511 4.851 -41.571 1.00 69.38 106 PRO A N 1
ATOM 824 C CA . PRO A 1 106 ? 35.173 4.334 -40.372 1.00 69.38 106 PRO A CA 1
ATOM 825 C C . PRO A 1 106 ? 34.825 5.114 -39.092 1.00 69.38 106 PRO A C 1
ATOM 827 O O . PRO A 1 106 ? 34.943 4.563 -37.999 1.00 69.38 106 PRO A O 1
ATOM 830 N N . PHE A 1 107 ? 34.350 6.358 -39.210 1.00 75.50 107 PHE A N 1
ATOM 831 C CA . PHE A 1 107 ? 33.843 7.155 -38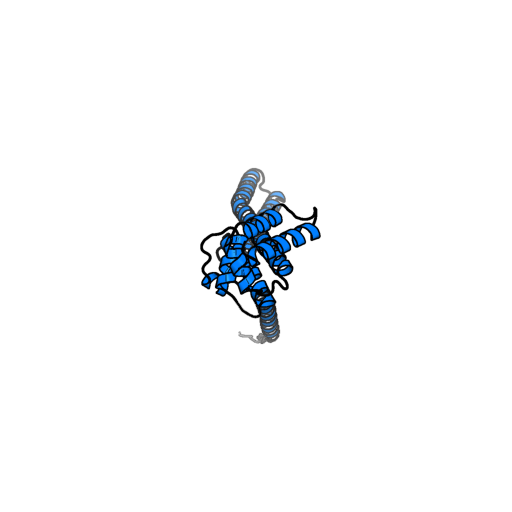.093 1.00 75.50 107 PHE A CA 1
ATOM 832 C C . PHE A 1 107 ? 32.432 7.670 -38.401 1.00 75.50 107 PHE A C 1
ATOM 834 O O . PHE A 1 107 ? 32.248 8.792 -38.857 1.00 75.50 107 PHE A O 1
ATOM 841 N N . ASP A 1 108 ? 31.424 6.828 -38.165 1.00 83.00 108 ASP A N 1
ATOM 842 C CA . ASP A 1 108 ? 30.022 7.198 -38.370 1.00 83.00 108 ASP A CA 1
ATOM 843 C C . ASP A 1 108 ? 29.384 7.674 -37.047 1.00 83.00 108 ASP A C 1
ATOM 845 O O . ASP A 1 108 ? 29.060 6.846 -36.180 1.00 83.00 108 ASP A O 1
ATOM 849 N N . PRO A 1 109 ? 29.158 8.991 -36.870 1.00 86.38 109 PRO A N 1
ATOM 850 C CA . PRO A 1 109 ? 28.574 9.533 -35.645 1.00 86.38 109 PRO A CA 1
ATOM 851 C C . PRO A 1 109 ? 27.149 9.019 -35.394 1.00 86.38 109 PRO A C 1
ATOM 853 O O . PRO A 1 109 ? 26.723 8.936 -34.241 1.00 86.38 109 PRO A O 1
ATOM 856 N N . VAL A 1 110 ? 26.414 8.614 -36.439 1.00 86.81 110 VAL A N 1
ATOM 857 C CA . VAL A 1 110 ? 25.064 8.049 -36.295 1.00 86.81 110 VAL A CA 1
ATOM 858 C C . VAL A 1 110 ? 25.138 6.650 -35.691 1.00 86.81 110 VAL A C 1
ATOM 860 O O . VAL A 1 110 ? 24.402 6.352 -34.749 1.00 86.81 110 VAL A O 1
ATOM 863 N N . LYS A 1 111 ? 26.067 5.801 -36.154 1.00 84.75 111 LYS A N 1
ATOM 864 C CA . LYS A 1 111 ? 26.294 4.476 -35.545 1.00 84.75 111 LYS A CA 1
ATOM 865 C C . LYS A 1 111 ? 26.715 4.603 -34.083 1.00 84.75 111 LYS A C 1
ATOM 867 O O . LYS A 1 111 ? 26.220 3.850 -33.243 1.00 84.75 111 LYS A O 1
ATOM 872 N N . GLN A 1 112 ? 27.573 5.573 -33.768 1.00 88.06 112 GLN A N 1
ATOM 873 C CA . GLN A 1 112 ? 27.998 5.833 -32.393 1.00 88.06 112 GLN A CA 1
ATOM 874 C C . GLN A 1 112 ? 26.825 6.295 -31.510 1.00 88.06 112 GLN A C 1
ATOM 876 O O . GLN A 1 112 ? 26.619 5.744 -30.427 1.00 88.06 112 GLN A O 1
ATOM 881 N N . ALA A 1 113 ? 26.006 7.238 -31.990 1.00 90.44 113 ALA A N 1
ATOM 882 C CA . ALA A 1 113 ? 24.816 7.714 -31.285 1.00 90.44 113 ALA A CA 1
ATOM 883 C C . ALA A 1 113 ? 23.798 6.591 -31.022 1.00 90.44 113 ALA A C 1
ATOM 885 O O . ALA A 1 113 ? 23.284 6.471 -29.908 1.00 90.44 113 ALA A O 1
ATOM 886 N N . LEU A 1 114 ? 23.546 5.720 -32.005 1.00 91.44 114 LEU A N 1
ATOM 887 C CA . LEU A 1 114 ? 22.681 4.547 -31.831 1.00 91.44 114 LEU A CA 1
ATOM 888 C C . LEU A 1 114 ? 23.268 3.544 -30.824 1.00 91.44 114 LEU A C 1
ATOM 890 O O . LEU A 1 114 ? 22.525 2.959 -30.034 1.00 91.44 114 LEU A O 1
ATOM 894 N N . GLY A 1 115 ? 24.595 3.383 -30.802 1.00 89.69 115 GLY A N 1
ATOM 895 C CA . GLY A 1 115 ? 25.304 2.598 -29.791 1.00 89.69 115 GLY A CA 1
ATOM 896 C C . GLY A 1 115 ? 25.082 3.130 -28.371 1.00 89.69 115 GLY A C 1
ATOM 897 O O . GLY A 1 115 ? 24.718 2.360 -27.479 1.00 89.69 115 GLY A O 1
ATOM 898 N N . TYR A 1 116 ? 25.218 4.445 -28.168 1.00 92.88 116 TYR A N 1
ATOM 899 C CA . TYR A 1 116 ? 24.937 5.085 -26.878 1.00 92.88 116 TYR A CA 1
ATOM 900 C C . TYR A 1 116 ? 23.469 4.963 -26.478 1.00 92.88 116 TYR A C 1
ATOM 902 O O . TYR A 1 116 ? 23.172 4.651 -25.325 1.00 92.88 116 TYR A O 1
ATOM 910 N N . LEU A 1 117 ? 22.547 5.140 -27.425 1.00 93.88 117 LEU A N 1
ATOM 911 C CA . LEU A 1 117 ? 21.120 4.995 -27.159 1.00 93.88 117 LEU A CA 1
ATOM 912 C C . LEU A 1 117 ? 20.777 3.567 -26.709 1.00 93.88 117 LEU A C 1
ATOM 914 O O . LEU A 1 117 ? 20.041 3.390 -25.738 1.00 93.88 117 LEU A O 1
ATOM 918 N N . ARG A 1 118 ? 21.356 2.545 -27.355 1.00 92.88 118 ARG A N 1
ATOM 919 C CA . ARG A 1 118 ? 21.223 1.148 -26.916 1.00 92.88 118 ARG A CA 1
ATOM 920 C C . ARG A 1 118 ? 21.762 0.953 -25.499 1.00 92.88 118 ARG A C 1
ATOM 922 O O . ARG A 1 118 ? 21.064 0.374 -24.668 1.00 92.88 118 ARG A O 1
ATOM 929 N N . ALA A 1 119 ? 22.971 1.444 -25.223 1.00 92.25 119 ALA A N 1
ATOM 930 C CA . ALA A 1 119 ? 23.599 1.319 -23.910 1.00 92.25 119 ALA A CA 1
ATOM 931 C C . ALA A 1 119 ? 22.756 1.977 -22.803 1.00 92.25 119 ALA A C 1
ATOM 933 O O . ALA A 1 119 ? 22.571 1.387 -21.739 1.00 92.25 119 ALA A O 1
ATOM 934 N N . GLU A 1 120 ? 22.178 3.148 -23.074 1.00 93.94 120 GLU A N 1
ATOM 935 C CA . GLU A 1 120 ? 21.290 3.858 -22.150 1.00 93.94 120 GLU A CA 1
ATOM 936 C C . GLU A 1 120 ? 19.979 3.091 -21.903 1.00 93.94 120 GLU A C 1
ATOM 938 O O . GLU A 1 120 ? 19.516 2.991 -20.762 1.00 93.94 120 GLU A O 1
ATOM 943 N N . ILE A 1 121 ? 19.382 2.494 -22.943 1.00 92.62 121 ILE A N 1
ATOM 944 C CA . ILE A 1 121 ? 18.191 1.641 -22.794 1.00 92.62 121 ILE A CA 1
ATOM 945 C C . ILE A 1 121 ? 18.511 0.419 -21.920 1.00 92.62 121 ILE A C 1
ATOM 947 O O . ILE A 1 121 ? 17.750 0.108 -20.997 1.00 92.62 121 ILE A O 1
ATOM 951 N N . ASP A 1 122 ? 19.639 -0.251 -22.169 1.00 92.31 122 ASP A N 1
ATOM 952 C CA . ASP A 1 122 ? 20.087 -1.404 -21.381 1.00 92.31 122 ASP A CA 1
ATOM 953 C C . ASP A 1 122 ? 20.380 -1.020 -19.922 1.00 92.31 122 ASP A C 1
ATOM 955 O O . ASP A 1 122 ? 19.962 -1.732 -19.001 1.00 92.31 122 ASP A O 1
ATOM 959 N N . PHE A 1 123 ? 21.035 0.122 -19.697 1.00 92.50 123 PHE A N 1
ATOM 960 C CA . PHE A 1 123 ? 21.291 0.666 -18.364 1.00 92.50 123 PHE A CA 1
ATOM 961 C C . PHE A 1 123 ? 19.982 0.925 -17.609 1.00 92.50 123 PHE A C 1
ATOM 963 O O . PHE A 1 123 ? 19.787 0.418 -16.500 1.00 92.50 123 PHE A O 1
ATOM 970 N N . ARG A 1 124 ? 19.028 1.632 -18.231 1.00 91.06 124 ARG A N 1
ATOM 971 C CA . ARG A 1 124 ? 17.714 1.903 -17.627 1.00 91.06 124 ARG A CA 1
ATOM 972 C C . ARG A 1 124 ? 16.924 0.632 -17.352 1.00 91.06 124 ARG A C 1
ATOM 974 O O . ARG A 1 124 ? 16.232 0.577 -16.331 1.00 91.06 124 ARG A O 1
ATOM 981 N N . ARG A 1 125 ? 17.011 -0.383 -18.221 1.00 92.69 125 ARG A N 1
ATOM 982 C CA . ARG A 1 125 ? 16.383 -1.692 -17.985 1.00 92.69 125 ARG A CA 1
ATOM 983 C C . ARG A 1 125 ? 16.939 -2.321 -16.710 1.00 92.69 125 ARG A C 1
ATOM 985 O O . ARG A 1 125 ? 16.152 -2.592 -15.806 1.00 92.69 125 ARG A O 1
ATOM 992 N N . ARG A 1 126 ? 18.265 -2.467 -16.599 1.00 90.25 126 ARG A N 1
ATOM 993 C CA . ARG A 1 126 ? 18.928 -3.055 -15.416 1.00 90.25 126 ARG A CA 1
ATOM 994 C C . ARG A 1 126 ? 18.589 -2.291 -14.139 1.00 90.25 126 ARG A C 1
ATOM 996 O O . ARG A 1 126 ? 18.120 -2.883 -13.172 1.00 90.25 126 ARG A O 1
ATOM 1003 N N . PHE A 1 127 ? 18.701 -0.964 -14.169 1.00 89.62 127 PHE A N 1
ATOM 1004 C CA . PHE A 1 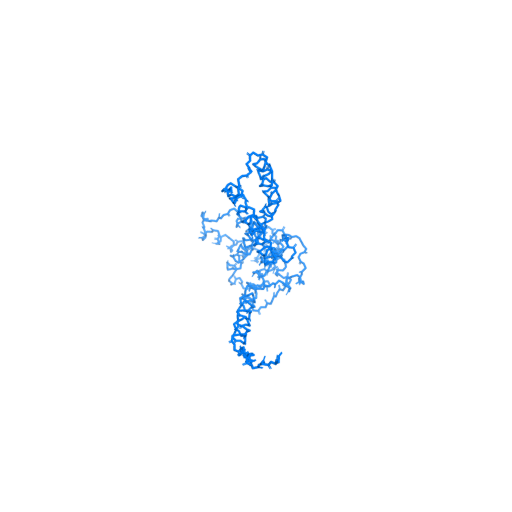127 ? 18.349 -0.119 -13.027 1.00 89.62 127 PHE A CA 1
ATOM 1005 C C . PHE A 1 127 ? 16.880 -0.289 -12.602 1.00 89.62 127 PHE A C 1
ATOM 1007 O O . PHE A 1 127 ? 16.550 -0.319 -11.413 1.00 89.62 127 PHE A O 1
ATOM 1014 N N . THR A 1 128 ? 15.971 -0.425 -13.571 1.00 88.00 128 THR A N 1
ATOM 1015 C CA . THR A 1 128 ? 14.545 -0.661 -13.307 1.00 88.00 128 THR A CA 1
ATOM 1016 C C . THR A 1 128 ? 14.304 -2.062 -12.729 1.00 88.00 128 THR A C 1
ATOM 1018 O O . THR A 1 128 ? 13.485 -2.203 -11.821 1.00 88.00 128 THR A O 1
ATOM 1021 N N . GLU A 1 129 ? 15.015 -3.089 -13.203 1.00 88.75 129 GLU A N 1
ATOM 1022 C CA . GLU A 1 129 ? 14.954 -4.459 -12.668 1.00 88.75 129 GLU A CA 1
ATOM 1023 C C . GLU A 1 129 ? 15.432 -4.519 -11.216 1.00 88.75 129 GLU A C 1
ATOM 1025 O O . GLU A 1 129 ? 14.744 -5.098 -10.369 1.00 88.75 129 GLU A O 1
ATOM 1030 N N . GLU A 1 130 ? 16.559 -3.872 -10.917 1.00 86.56 130 GLU A N 1
ATOM 1031 C CA . GLU A 1 130 ? 17.104 -3.741 -9.564 1.00 86.56 130 GLU A CA 1
ATOM 1032 C C . GLU A 1 130 ? 16.138 -2.988 -8.646 1.00 86.56 130 GLU A C 1
ATOM 1034 O O . GLU A 1 130 ? 15.789 -3.470 -7.565 1.00 86.56 130 GLU A O 1
ATOM 1039 N N . SER A 1 131 ? 15.626 -1.843 -9.108 1.00 84.31 131 SER A N 1
ATOM 1040 C CA . SER A 1 131 ? 14.644 -1.037 -8.373 1.00 84.31 131 SER A CA 1
ATOM 1041 C C . SER A 1 131 ? 13.368 -1.821 -8.064 1.00 84.31 131 SER A C 1
ATOM 1043 O O . SER A 1 131 ? 12.804 -1.702 -6.972 1.00 84.31 131 SER A O 1
ATOM 1045 N N . LEU A 1 132 ? 12.898 -2.634 -9.013 1.00 84.75 132 LEU A N 1
ATOM 1046 C CA . LEU A 1 132 ? 11.733 -3.489 -8.822 1.00 84.75 132 LEU A CA 1
ATOM 1047 C C . LEU A 1 132 ? 12.032 -4.612 -7.821 1.00 84.75 132 LEU A C 1
ATOM 1049 O O . LEU A 1 132 ? 11.215 -4.854 -6.934 1.00 84.75 132 LEU A O 1
ATOM 1053 N N . GLY A 1 133 ? 13.207 -5.242 -7.910 1.00 80.56 133 GLY A N 1
ATOM 1054 C CA . GLY A 1 133 ? 13.651 -6.277 -6.972 1.00 80.56 133 GLY A CA 1
ATOM 1055 C C . GLY A 1 133 ? 13.793 -5.771 -5.533 1.00 80.56 133 GLY A C 1
ATOM 1056 O O . GLY A 1 133 ? 13.395 -6.464 -4.596 1.00 80.56 133 GLY A O 1
ATOM 1057 N N . ALA A 1 134 ? 14.272 -4.538 -5.353 1.00 77.56 134 ALA A N 1
ATOM 1058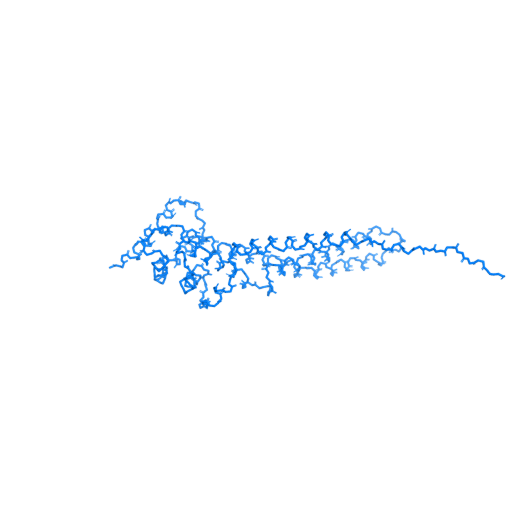 C CA . ALA A 1 134 ? 14.369 -3.895 -4.043 1.00 77.56 134 ALA A CA 1
ATOM 1059 C C . ALA A 1 134 ? 12.991 -3.624 -3.410 1.00 77.56 134 ALA A C 1
ATOM 1061 O O . ALA A 1 134 ? 12.841 -3.694 -2.191 1.00 77.56 134 ALA A O 1
ATOM 1062 N N . ARG A 1 135 ? 11.976 -3.326 -4.231 1.00 73.94 135 ARG A N 1
ATOM 1063 C CA . ARG A 1 135 ? 10.622 -2.950 -3.781 1.00 73.94 135 ARG A CA 1
ATOM 1064 C C . ARG A 1 135 ? 9.658 -4.124 -3.664 1.00 73.94 135 ARG A C 1
ATOM 1066 O O . ARG A 1 135 ? 8.712 -4.061 -2.882 1.00 73.94 135 ARG A O 1
ATOM 1073 N N . SER A 1 136 ? 9.867 -5.175 -4.449 1.00 74.50 136 SER A N 1
ATOM 1074 C CA . SER A 1 136 ? 9.050 -6.381 -4.441 1.00 74.50 136 SER A CA 1
ATOM 1075 C C . SER A 1 136 ? 9.896 -7.572 -4.876 1.00 74.50 136 SER A C 1
ATOM 1077 O O . SER A 1 136 ? 10.184 -7.744 -6.059 1.00 74.50 136 SER A O 1
ATOM 1079 N N . ARG A 1 137 ? 10.249 -8.446 -3.922 1.00 68.94 137 ARG A N 1
ATOM 1080 C CA . ARG A 1 137 ? 10.970 -9.698 -4.226 1.00 68.94 137 ARG A CA 1
ATOM 1081 C C . ARG A 1 137 ? 10.213 -10.559 -5.239 1.00 68.94 137 ARG A C 1
ATOM 1083 O O . ARG A 1 137 ? 10.828 -11.165 -6.106 1.00 68.94 137 ARG A O 1
ATOM 1090 N N . LYS A 1 138 ? 8.881 -10.582 -5.135 1.00 68.12 138 LYS A N 1
ATOM 1091 C CA . LYS A 1 138 ? 7.983 -11.305 -6.047 1.00 68.12 138 LYS A CA 1
ATOM 1092 C C . LYS A 1 138 ? 7.558 -10.476 -7.266 1.00 68.12 138 LYS A C 1
ATOM 1094 O O . LYS A 1 138 ? 6.831 -10.976 -8.115 1.00 68.12 138 LYS A O 1
ATOM 1099 N N . LYS A 1 139 ? 8.011 -9.218 -7.369 1.00 70.25 139 LYS A N 1
ATOM 1100 C CA . LYS A 1 139 ? 7.684 -8.261 -8.444 1.00 70.25 139 LYS A CA 1
ATOM 1101 C C . LYS A 1 139 ? 6.172 -8.065 -8.662 1.00 70.25 139 LYS A C 1
ATOM 1103 O O . LYS A 1 139 ? 5.733 -7.685 -9.748 1.00 70.25 139 LYS A O 1
ATOM 1108 N N . ASP A 1 140 ? 5.376 -8.315 -7.628 1.00 70.75 140 ASP A N 1
ATOM 1109 C CA . ASP A 1 140 ? 3.918 -8.371 -7.675 1.00 70.75 140 ASP A CA 1
ATOM 1110 C C . ASP A 1 140 ? 3.252 -7.329 -6.758 1.00 70.75 140 ASP A C 1
ATOM 1112 O O . ASP A 1 140 ? 3.899 -6.662 -5.943 1.00 70.75 140 ASP A O 1
ATOM 1116 N N . ALA A 1 141 ? 1.931 -7.193 -6.906 1.00 68.81 141 ALA A N 1
ATOM 1117 C CA . ALA A 1 141 ? 1.104 -6.296 -6.100 1.00 68.81 141 ALA A CA 1
ATOM 1118 C C . ALA A 1 141 ? 1.000 -6.731 -4.624 1.00 68.81 141 ALA A C 1
ATOM 1120 O O . ALA A 1 141 ? 0.568 -5.944 -3.785 1.00 68.81 141 ALA A O 1
ATOM 1121 N N . SER A 1 142 ? 1.426 -7.954 -4.279 1.00 78.50 142 SER A N 1
ATOM 1122 C CA . SER A 1 142 ? 1.410 -8.436 -2.892 1.00 78.50 142 SER A CA 1
ATOM 1123 C C . SER A 1 142 ? 2.377 -7.649 -1.998 1.00 78.50 142 SER A C 1
ATOM 1125 O O . SER A 1 142 ? 2.098 -7.445 -0.819 1.00 78.50 142 SER A O 1
ATOM 1127 N N . ALA A 1 143 ? 3.466 -7.118 -2.565 1.00 79.00 143 ALA A N 1
ATOM 1128 C CA . ALA A 1 143 ? 4.413 -6.282 -1.828 1.00 79.00 143 ALA A CA 1
ATOM 1129 C C . ALA A 1 143 ? 3.818 -4.937 -1.384 1.00 79.00 143 ALA A C 1
ATOM 1131 O O . ALA A 1 143 ? 4.123 -4.465 -0.294 1.00 79.00 143 ALA A O 1
ATOM 1132 N N . ALA A 1 144 ? 2.938 -4.345 -2.193 1.00 82.06 144 ALA A N 1
ATOM 1133 C CA . ALA A 1 144 ? 2.215 -3.124 -1.839 1.00 82.06 144 ALA A CA 1
ATOM 1134 C C . ALA A 1 144 ? 1.273 -3.333 -0.653 1.00 82.06 144 ALA A C 1
ATOM 1136 O O . ALA A 1 144 ? 1.204 -2.518 0.260 1.00 82.06 144 ALA A O 1
ATOM 1137 N N . GLN A 1 145 ? 0.622 -4.490 -0.625 1.00 86.19 145 GLN A N 1
ATOM 1138 C CA . GLN A 1 145 ? -0.237 -4.894 0.480 1.00 86.19 145 GLN A CA 1
ATOM 1139 C C . GLN A 1 145 ? 0.571 -5.138 1.759 1.00 86.19 145 GLN A C 1
ATOM 1141 O O . GLN A 1 145 ? 0.165 -4.721 2.838 1.00 86.19 145 GLN A O 1
ATOM 1146 N N . ALA A 1 146 ? 1.750 -5.754 1.640 1.00 88.31 146 ALA A N 1
ATOM 1147 C CA . ALA A 1 146 ? 2.648 -5.954 2.773 1.00 88.31 146 ALA A CA 1
ATOM 1148 C C . ALA A 1 146 ? 3.145 -4.630 3.383 1.00 88.31 146 ALA A C 1
ATOM 1150 O O . ALA A 1 146 ? 3.379 -4.577 4.590 1.00 88.31 146 ALA A O 1
ATOM 1151 N N . GLU A 1 147 ? 3.288 -3.573 2.577 1.00 89.00 147 GLU A N 1
ATOM 1152 C CA . GLU A 1 147 ? 3.655 -2.238 3.060 1.00 89.00 147 GLU A CA 1
ATOM 1153 C C . GLU A 1 147 ? 2.531 -1.597 3.882 1.00 89.00 147 GLU A C 1
ATOM 1155 O O . GLU A 1 147 ? 2.775 -1.189 5.019 1.00 89.00 147 GLU A O 1
ATOM 1160 N N . GLY A 1 148 ? 1.299 -1.578 3.359 1.00 93.12 148 GLY A N 1
ATOM 1161 C CA . GLY A 1 148 ? 0.136 -1.096 4.116 1.00 93.12 148 GLY A CA 1
ATOM 1162 C C . GLY A 1 148 ? -0.092 -1.905 5.397 1.00 93.12 148 GLY A C 1
ATOM 1163 O O . GLY A 1 148 ? -0.316 -1.345 6.469 1.00 93.12 148 GLY A O 1
ATOM 1164 N N . LEU A 1 149 ? 0.072 -3.228 5.321 1.00 94.44 149 LEU A N 1
ATOM 1165 C CA . LEU A 1 149 ? -0.064 -4.118 6.472 1.00 94.44 149 LEU A CA 1
ATOM 1166 C C . LEU A 1 149 ? 1.010 -3.880 7.545 1.00 94.44 149 LEU A C 1
ATOM 1168 O O . LEU A 1 149 ? 0.719 -3.930 8.740 1.00 94.44 149 LEU A O 1
ATOM 1172 N N . GLY A 1 150 ? 2.249 -3.608 7.127 1.00 94.12 150 GLY A N 1
ATOM 1173 C CA . GLY A 1 150 ? 3.343 -3.246 8.026 1.00 94.12 150 GLY A CA 1
ATOM 1174 C C . GLY A 1 150 ? 3.077 -1.938 8.773 1.00 94.12 150 GLY A C 1
ATOM 1175 O O . GLY A 1 150 ? 3.398 -1.853 9.957 1.00 94.12 150 GLY A O 1
ATOM 1176 N N . TRP A 1 151 ? 2.448 -0.962 8.105 1.00 95.88 151 TRP A N 1
ATOM 1177 C CA . TRP A 1 151 ? 2.021 0.299 8.719 1.00 95.88 151 TRP A CA 1
ATOM 1178 C C . TRP A 1 151 ? 0.939 0.078 9.776 1.00 95.88 151 TRP A C 1
ATOM 1180 O O . TRP A 1 151 ? 1.143 0.444 10.928 1.00 95.88 151 TRP A O 1
ATOM 1190 N N . LEU A 1 152 ? -0.159 -0.606 9.425 1.00 96.56 152 LEU A N 1
ATOM 1191 C CA . LEU A 1 152 ? -1.249 -0.904 10.368 1.00 96.56 152 LEU A CA 1
ATOM 1192 C C . LEU A 1 152 ? -0.749 -1.644 11.607 1.00 96.56 152 LEU A C 1
ATOM 1194 O O . LEU A 1 152 ? -1.126 -1.319 12.730 1.00 96.56 152 LEU A O 1
ATOM 1198 N N . ARG A 1 153 ? 0.135 -2.624 11.406 1.00 96.31 153 ARG A N 1
ATOM 1199 C CA . ARG A 1 153 ? 0.753 -3.363 12.504 1.00 96.31 153 ARG A CA 1
ATOM 1200 C C . ARG A 1 153 ? 1.543 -2.445 13.438 1.00 96.31 153 ARG A C 1
ATOM 1202 O O . ARG A 1 153 ? 1.444 -2.603 14.651 1.00 96.31 153 ARG A O 1
ATOM 1209 N N . GLU A 1 154 ? 2.346 -1.536 12.889 1.00 96.19 154 GLU A N 1
ATOM 1210 C CA . GLU A 1 154 ? 3.124 -0.593 13.693 1.00 96.19 154 GLU A CA 1
ATOM 1211 C C . GLU A 1 154 ? 2.221 0.388 14.438 1.00 96.19 154 GLU A C 1
ATOM 1213 O O . GLU A 1 154 ? 2.410 0.584 15.634 1.00 96.19 154 GLU A O 1
ATOM 1218 N N . SER A 1 155 ? 1.204 0.932 13.774 1.00 95.94 155 SER A N 1
ATOM 1219 C CA . SER A 1 155 ? 0.220 1.824 14.387 1.00 95.94 155 SER A CA 1
ATOM 1220 C C . SER A 1 155 ? -0.506 1.169 15.552 1.00 95.94 155 SER A C 1
ATOM 1222 O O . SER A 1 155 ? -0.519 1.714 16.653 1.00 95.94 155 SER A O 1
ATOM 1224 N N . VAL A 1 156 ? -1.035 -0.038 15.351 1.00 96.25 156 VAL A N 1
ATOM 1225 C CA . VAL A 1 156 ? -1.716 -0.791 16.409 1.00 96.25 156 VAL A CA 1
ATOM 1226 C C . VAL A 1 156 ? -0.768 -1.107 17.565 1.00 96.25 156 VAL A C 1
ATOM 1228 O O . VAL A 1 156 ? -1.140 -0.918 18.723 1.00 96.25 156 VAL A O 1
ATOM 1231 N N . PHE A 1 157 ? 0.467 -1.532 17.280 1.00 96.06 157 PHE A N 1
ATOM 1232 C CA . PHE A 1 157 ? 1.462 -1.794 18.320 1.00 96.06 157 PHE A CA 1
ATOM 1233 C C . PHE A 1 157 ? 1.825 -0.531 19.108 1.00 96.06 157 PHE A C 1
ATOM 1235 O O . PHE A 1 157 ? 1.882 -0.573 20.333 1.00 96.06 157 PHE A O 1
ATOM 1242 N N . ARG A 1 158 ? 2.022 0.594 18.414 1.00 95.69 158 ARG A N 1
ATOM 1243 C CA . ARG A 1 158 ? 2.338 1.895 19.010 1.00 95.69 158 ARG A CA 1
ATOM 1244 C C . ARG A 1 158 ? 1.218 2.392 19.922 1.00 95.69 158 ARG A C 1
ATOM 1246 O O . ARG A 1 158 ? 1.515 2.896 20.996 1.00 95.69 158 ARG A O 1
ATOM 1253 N N . LEU A 1 159 ? -0.037 2.263 19.493 1.00 94.88 159 LEU A N 1
ATOM 1254 C CA . LEU A 1 159 ? -1.195 2.805 20.210 1.00 94.88 159 LEU A CA 1
ATOM 1255 C C . LEU A 1 159 ? -1.646 1.913 21.374 1.00 94.88 159 LEU A C 1
ATOM 1257 O O . LEU A 1 159 ? -1.992 2.419 22.433 1.00 94.88 159 LEU A O 1
ATOM 1261 N N . SER A 1 160 ? -1.617 0.590 21.201 1.00 94.50 160 SER A N 1
ATOM 1262 C CA . SER A 1 160 ? -2.118 -0.356 22.215 1.00 94.50 160 SER A CA 1
ATOM 1263 C C . SER A 1 160 ? -1.033 -0.995 23.086 1.00 94.50 160 SER A C 1
ATOM 1265 O O . SER A 1 160 ? -1.341 -1.735 24.021 1.00 94.50 160 SER A O 1
ATOM 1267 N N . GLY A 1 161 ? 0.245 -0.815 22.738 1.00 94.19 161 GLY A N 1
ATOM 1268 C CA . GLY A 1 161 ? 1.374 -1.527 23.348 1.00 94.19 161 GLY A CA 1
ATOM 1269 C C . GLY A 1 161 ? 1.405 -3.034 23.050 1.00 94.19 161 GLY A C 1
ATOM 1270 O O . GLY A 1 161 ? 2.268 -3.751 23.559 1.00 94.19 161 GLY A O 1
ATOM 1271 N N . ARG A 1 162 ? 0.468 -3.551 22.239 1.00 94.31 162 ARG A N 1
ATOM 1272 C CA . ARG A 1 162 ? 0.299 -4.980 21.946 1.00 94.31 162 ARG A CA 1
ATOM 1273 C C . ARG A 1 162 ? 0.206 -5.222 20.439 1.00 94.31 162 ARG A C 1
ATOM 1275 O O . ARG A 1 162 ? -0.300 -4.389 19.698 1.00 94.31 162 ARG A O 1
ATOM 1282 N N . PRO A 1 163 ? 0.669 -6.381 19.938 1.00 92.25 163 PRO A N 1
ATOM 1283 C CA . PRO A 1 163 ? 0.693 -6.636 18.500 1.00 92.25 163 PRO A CA 1
ATOM 1284 C C . PRO A 1 163 ? -0.699 -6.834 17.884 1.00 92.25 163 PRO A C 1
ATOM 1286 O O . PRO A 1 163 ? -0.847 -6.598 16.691 1.00 92.25 163 PRO A O 1
ATOM 1289 N N . ASN A 1 164 ? -1.686 -7.314 18.659 1.00 94.62 164 ASN A N 1
ATOM 1290 C CA . ASN A 1 164 ? -3.097 -7.452 18.262 1.00 94.62 164 ASN A CA 1
ATOM 1291 C C . ASN A 1 164 ? -3.317 -8.006 16.837 1.00 94.62 164 ASN A C 1
ATOM 1293 O O . ASN A 1 164 ? -4.154 -7.520 16.084 1.00 94.62 164 ASN A O 1
ATOM 1297 N N . LEU A 1 165 ? -2.570 -9.056 16.469 1.00 95.69 165 LEU A N 1
ATOM 1298 C CA . LEU A 1 165 ? -2.432 -9.515 15.076 1.00 95.69 165 LEU A CA 1
ATOM 1299 C C . LEU A 1 165 ? -3.760 -9.847 14.381 1.00 95.69 165 LEU A C 1
ATOM 1301 O O . LEU A 1 165 ? -3.887 -9.607 13.185 1.00 95.69 165 LEU A O 1
ATOM 1305 N N . ARG A 1 166 ? -4.739 -10.387 15.120 1.00 96.19 166 ARG A N 1
ATOM 1306 C CA . ARG A 1 166 ? -6.081 -10.682 14.592 1.00 96.19 166 ARG A CA 1
ATOM 1307 C C . ARG A 1 166 ? -6.832 -9.402 14.219 1.00 96.19 166 ARG A C 1
ATOM 1309 O O . ARG A 1 166 ? -7.334 -9.300 13.110 1.00 96.19 166 ARG A O 1
ATOM 1316 N N . HIS A 1 167 ? -6.831 -8.404 15.096 1.00 96.19 167 HIS A N 1
ATOM 1317 C CA . HIS A 1 167 ? -7.490 -7.120 14.844 1.00 96.19 167 HIS A CA 1
ATOM 1318 C C . HIS A 1 167 ? -6.776 -6.326 13.746 1.00 96.19 167 HIS A C 1
ATOM 1320 O O . HIS A 1 167 ? -7.430 -5.712 12.912 1.00 96.19 167 HIS A O 1
ATOM 1326 N N . VAL A 1 168 ? -5.443 -6.407 13.665 1.00 96.81 168 VAL A N 1
ATOM 1327 C CA . VAL A 1 168 ? -4.692 -5.832 12.536 1.00 96.81 168 VAL A CA 1
ATOM 1328 C C . VAL A 1 168 ? -5.090 -6.493 11.215 1.00 96.81 168 VAL A C 1
ATOM 1330 O O . VAL A 1 168 ? -5.232 -5.794 10.217 1.00 96.81 168 VAL A O 1
ATOM 1333 N N . ALA A 1 169 ? -5.274 -7.818 11.190 1.00 96.06 169 ALA A N 1
ATOM 1334 C CA . ALA A 1 169 ? -5.736 -8.521 9.995 1.00 96.06 169 ALA A CA 1
ATOM 1335 C C . ALA A 1 169 ? -7.126 -8.037 9.560 1.00 96.06 169 ALA A C 1
ATOM 1337 O O . ALA A 1 169 ? -7.302 -7.681 8.399 1.00 96.06 169 ALA A O 1
ATOM 1338 N N . VAL A 1 170 ? -8.067 -7.930 10.504 1.00 96.69 170 VAL A N 1
ATOM 1339 C CA . VAL A 1 170 ? -9.417 -7.394 10.262 1.00 96.69 170 VAL A CA 1
ATOM 1340 C C . VAL A 1 170 ? -9.361 -5.965 9.719 1.00 96.69 170 VAL A C 1
ATOM 1342 O O . VAL A 1 170 ? -9.944 -5.679 8.676 1.00 96.69 170 VAL A O 1
ATOM 1345 N N . LEU A 1 171 ? -8.610 -5.070 10.368 1.00 96.69 171 LEU A N 1
ATOM 1346 C CA . LEU A 1 171 ? -8.443 -3.696 9.889 1.00 96.69 171 LEU A CA 1
ATOM 1347 C C . LEU A 1 171 ? -7.833 -3.667 8.489 1.00 96.69 171 LEU A C 1
ATOM 1349 O O . LEU A 1 171 ? -8.293 -2.919 7.634 1.00 96.69 171 LEU A O 1
ATOM 1353 N N . ALA A 1 172 ? -6.832 -4.503 8.224 1.00 95.81 172 ALA A N 1
ATOM 1354 C CA . ALA A 1 172 ? -6.208 -4.579 6.913 1.00 95.81 172 ALA A CA 1
ATOM 1355 C C . ALA A 1 172 ? -7.176 -5.078 5.833 1.00 95.81 172 ALA A C 1
ATOM 1357 O O . ALA A 1 172 ? -7.130 -4.566 4.718 1.00 95.81 172 ALA A O 1
ATOM 1358 N N . GLU A 1 173 ? -8.067 -6.025 6.137 1.00 95.56 173 GLU A N 1
ATOM 1359 C CA . GLU A 1 173 ? -9.090 -6.475 5.186 1.00 95.56 173 GLU A CA 1
ATOM 1360 C C . GLU A 1 173 ? -9.994 -5.317 4.764 1.00 95.56 173 GLU A C 1
ATOM 1362 O O . GLU A 1 173 ? -10.191 -5.060 3.573 1.00 95.56 173 GLU A O 1
ATOM 1367 N N . ILE A 1 174 ? -10.478 -4.573 5.756 1.00 96.25 174 ILE A N 1
ATOM 1368 C CA . ILE A 1 174 ? -11.417 -3.466 5.577 1.00 96.25 174 ILE A CA 1
ATOM 1369 C C . ILE A 1 174 ? -10.739 -2.306 4.837 1.00 96.25 174 ILE A C 1
ATOM 1371 O O . ILE A 1 174 ? -11.219 -1.839 3.803 1.00 96.25 174 ILE A O 1
ATOM 1375 N N . VAL A 1 175 ? -9.583 -1.870 5.335 1.00 96.12 175 VAL A N 1
ATOM 1376 C CA . VAL A 1 175 ? -8.848 -0.695 4.851 1.00 96.12 175 VAL A CA 1
ATOM 1377 C C . VAL A 1 175 ? -8.235 -0.942 3.476 1.00 96.12 175 VAL A C 1
ATOM 1379 O O . VAL A 1 175 ? -8.355 -0.107 2.576 1.00 96.12 175 VAL A O 1
ATOM 1382 N N . LEU A 1 176 ? -7.609 -2.103 3.275 1.00 93.12 176 LEU A N 1
ATOM 1383 C CA . LEU A 1 176 ? -6.957 -2.441 2.009 1.00 93.12 176 LEU A CA 1
ATOM 1384 C C . LEU A 1 176 ? -7.934 -3.053 0.992 1.00 93.12 176 LEU A C 1
ATOM 1386 O O . LEU A 1 176 ? -7.565 -3.244 -0.167 1.00 93.12 176 LEU A O 1
ATOM 1390 N N . GLY A 1 177 ? -9.182 -3.329 1.394 1.00 89.75 177 GLY A N 1
ATOM 1391 C CA . GLY A 1 177 ? -10.233 -3.872 0.530 1.00 89.75 177 GLY A CA 1
ATOM 1392 C C . GLY A 1 177 ? -9.954 -5.297 0.054 1.00 89.75 177 GLY A C 1
ATOM 1393 O O . GLY A 1 177 ? -10.276 -5.635 -1.085 1.00 89.75 177 GLY A O 1
ATOM 1394 N N . ARG A 1 178 ? -9.315 -6.123 0.888 1.00 84.56 178 ARG A N 1
ATOM 1395 C CA . ARG A 1 178 ? -9.041 -7.538 0.591 1.00 84.56 178 ARG A CA 1
ATOM 1396 C C . ARG A 1 178 ? -9.765 -8.428 1.585 1.00 84.56 178 ARG A C 1
ATOM 1398 O O . ARG A 1 178 ? -10.015 -8.024 2.708 1.00 84.56 178 ARG A O 1
ATOM 1405 N N . ARG A 1 179 ? -10.078 -9.646 1.162 1.00 86.12 179 ARG A N 1
ATOM 1406 C CA . ARG A 1 179 ? -10.640 -10.672 2.040 1.00 86.12 179 ARG A CA 1
ATOM 1407 C C . ARG A 1 179 ? -9.538 -11.598 2.543 1.00 86.12 179 ARG A C 1
ATOM 1409 O O . ARG A 1 179 ? -8.506 -11.735 1.879 1.00 86.12 179 ARG A O 1
ATOM 1416 N N . ASP A 1 180 ? -9.790 -12.207 3.693 1.00 84.25 180 ASP A N 1
ATOM 1417 C CA . ASP A 1 180 ? -9.061 -13.349 4.246 1.00 84.25 180 ASP A CA 1
ATOM 1418 C C . ASP A 1 180 ? -7.558 -13.091 4.456 1.00 84.25 180 ASP A C 1
ATOM 1420 O O . ASP A 1 180 ? -6.684 -13.844 4.009 1.00 84.25 180 ASP A O 1
ATOM 1424 N N . ILE A 1 181 ? -7.225 -11.993 5.141 1.00 89.06 181 ILE A N 1
ATOM 1425 C CA . ILE A 1 181 ? -5.839 -11.715 5.528 1.00 89.06 181 ILE A CA 1
ATOM 1426 C C . ILE A 1 181 ? -5.477 -12.597 6.726 1.00 89.06 181 ILE A C 1
ATOM 1428 O O . ILE A 1 181 ? -5.879 -12.350 7.855 1.00 89.06 181 ILE A O 1
ATOM 1432 N N . ASP A 1 182 ? -4.638 -13.607 6.495 1.00 90.75 182 ASP A N 1
ATOM 1433 C CA . ASP A 1 182 ? -4.116 -14.453 7.575 1.00 90.75 182 ASP A CA 1
ATOM 1434 C C . ASP A 1 182 ? -3.291 -13.622 8.597 1.00 90.75 182 ASP A C 1
ATOM 1436 O O . ASP A 1 182 ? -2.322 -12.953 8.206 1.00 90.75 182 ASP A O 1
ATOM 1440 N N . PRO A 1 183 ? -3.581 -13.700 9.914 1.00 91.81 183 PRO A N 1
ATOM 1441 C CA . PRO A 1 183 ? -2.748 -13.144 10.987 1.00 91.81 183 PRO A CA 1
ATOM 1442 C C . PRO A 1 183 ? -1.246 -13.482 10.889 1.00 91.81 183 PRO A C 1
ATOM 1444 O O . PRO A 1 183 ? -0.389 -12.693 11.302 1.00 91.81 183 PRO A O 1
ATOM 1447 N N . ASN A 1 184 ? -0.879 -14.625 10.305 1.00 90.56 184 ASN A N 1
ATOM 1448 C CA . ASN A 1 184 ? 0.516 -14.985 10.048 1.00 90.56 184 ASN A CA 1
ATOM 1449 C C . ASN A 1 184 ? 1.179 -14.077 9.004 1.00 90.56 184 ASN A C 1
ATOM 1451 O O . ASN A 1 184 ? 2.377 -13.793 9.111 1.00 90.56 184 ASN A O 1
ATOM 1455 N N . ASN A 1 185 ? 0.427 -13.589 8.015 1.00 87.69 185 ASN A N 1
ATOM 1456 C CA . ASN A 1 185 ? 0.925 -12.602 7.057 1.00 87.69 185 ASN A CA 1
ATOM 1457 C C . ASN A 1 185 ? 1.195 -11.270 7.759 1.00 87.69 185 ASN A C 1
ATOM 1459 O O . ASN A 1 185 ? 2.236 -10.657 7.520 1.00 87.69 185 ASN A O 1
ATOM 1463 N N . VAL A 1 186 ? 0.335 -10.884 8.706 1.00 90.88 186 VAL A N 1
ATOM 1464 C CA . VAL A 1 186 ? 0.544 -9.705 9.560 1.00 90.88 186 VAL A CA 1
ATOM 1465 C C . VAL A 1 186 ? 1.832 -9.834 10.364 1.00 90.88 186 VAL A C 1
ATOM 1467 O O . VAL A 1 186 ? 2.673 -8.935 10.367 1.00 90.88 186 VAL A O 1
ATOM 1470 N N . ARG A 1 187 ? 2.054 -10.994 10.991 1.00 90.62 187 ARG A N 1
ATOM 1471 C CA . ARG A 1 187 ? 3.279 -11.265 11.756 1.00 90.62 187 ARG A CA 1
ATOM 1472 C C . ARG A 1 187 ? 4.548 -11.150 10.905 1.00 90.62 187 ARG A C 1
ATOM 1474 O O . ARG A 1 187 ? 5.591 -10.734 11.418 1.00 90.62 187 ARG A O 1
ATOM 1481 N N . LYS A 1 188 ? 4.478 -11.521 9.626 1.00 89.50 188 LYS A N 1
ATOM 1482 C CA . LYS A 1 188 ? 5.601 -11.451 8.676 1.00 89.50 188 LYS A CA 1
ATOM 1483 C C . LYS A 1 188 ? 5.784 -10.059 8.061 1.00 89.50 188 LYS A C 1
ATOM 1485 O O . LYS A 1 188 ? 6.879 -9.770 7.577 1.00 89.50 188 LYS A O 1
ATOM 1490 N N . ALA A 1 189 ? 4.757 -9.207 8.087 1.00 89.62 189 ALA A N 1
ATOM 1491 C CA . ALA A 1 189 ? 4.826 -7.853 7.553 1.00 89.62 189 ALA A CA 1
ATOM 1492 C C . ALA A 1 189 ? 5.895 -7.030 8.284 1.00 89.62 189 ALA A C 1
ATOM 1494 O O . ALA A 1 189 ? 5.993 -7.049 9.515 1.00 89.62 189 ALA A O 1
ATOM 1495 N N . VAL A 1 190 ? 6.729 -6.328 7.517 1.00 87.81 190 VAL A N 1
ATOM 1496 C CA . VAL A 1 190 ? 7.834 -5.535 8.061 1.00 87.81 190 VAL A 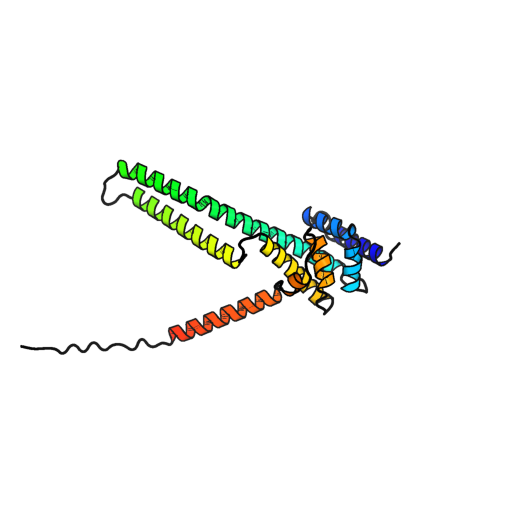CA 1
ATOM 1497 C C . VAL A 1 190 ? 7.290 -4.187 8.512 1.00 87.81 190 VAL A C 1
ATOM 1499 O O . VAL A 1 190 ? 6.776 -3.430 7.697 1.00 87.81 190 VAL A O 1
ATOM 1502 N N . MET A 1 191 ? 7.435 -3.883 9.801 1.00 89.50 191 MET A N 1
ATOM 1503 C CA . MET A 1 191 ? 7.094 -2.567 10.343 1.00 89.50 191 MET A CA 1
ATOM 1504 C C . MET A 1 191 ? 8.096 -1.510 9.840 1.00 89.50 191 MET A C 1
ATOM 1506 O O . MET A 1 191 ? 9.296 -1.813 9.774 1.00 89.50 191 MET A O 1
ATOM 1510 N N . PRO A 1 192 ? 7.655 -0.296 9.480 1.00 88.25 192 PRO A N 1
ATOM 1511 C CA . PRO A 1 192 ? 8.531 0.832 9.157 1.00 88.25 192 PRO A CA 1
ATOM 1512 C C . PRO A 1 192 ? 9.736 1.015 10.100 1.00 88.25 192 PRO A C 1
ATOM 1514 O O . PRO A 1 192 ? 10.868 1.097 9.614 1.00 88.25 192 PRO A O 1
ATOM 1517 N N . SER A 1 193 ? 9.557 0.978 11.424 1.00 85.44 193 SER A N 1
ATOM 1518 C CA . SER A 1 193 ? 10.680 1.051 12.386 1.00 85.44 193 SER A CA 1
ATOM 1519 C C . SER A 1 193 ? 11.704 -0.077 12.209 1.00 85.44 193 SER A C 1
ATOM 1521 O O . SER A 1 193 ? 12.918 0.140 12.283 1.00 85.44 193 SER A O 1
ATOM 1523 N N . HIS A 1 194 ? 11.244 -1.291 11.900 1.00 85.38 194 HIS A N 1
ATOM 1524 C CA . HIS A 1 194 ? 12.121 -2.428 11.618 1.00 85.38 194 HIS A CA 1
ATOM 1525 C C . HIS A 1 194 ? 12.861 -2.268 10.285 1.00 85.38 194 HIS A C 1
ATOM 1527 O O . HIS A 1 194 ? 14.020 -2.681 10.174 1.00 85.38 194 HIS A O 1
ATOM 1533 N N . ALA A 1 195 ? 12.221 -1.675 9.276 1.00 77.25 195 ALA A N 1
ATOM 1534 C CA . ALA A 1 195 ? 12.854 -1.386 7.993 1.00 77.25 195 ALA A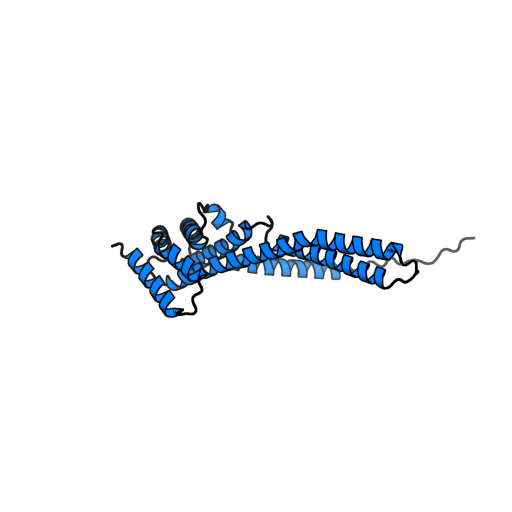 CA 1
ATOM 1535 C C . ALA A 1 195 ? 13.985 -0.356 8.147 1.00 77.25 195 ALA A C 1
ATOM 1537 O O . ALA A 1 195 ? 15.086 -0.587 7.644 1.00 77.25 195 ALA A O 1
ATOM 1538 N N . LEU A 1 196 ? 13.753 0.718 8.913 1.00 73.25 196 LEU A N 1
ATOM 1539 C CA . LEU A 1 196 ? 14.765 1.739 9.211 1.00 73.25 196 LEU A CA 1
ATOM 1540 C C . LEU A 1 196 ? 15.977 1.145 9.940 1.00 73.25 196 LEU A C 1
ATOM 1542 O O . LEU A 1 196 ? 17.121 1.391 9.551 1.00 73.25 196 LEU A O 1
ATOM 1546 N N . ARG A 1 197 ? 15.738 0.289 10.944 1.00 70.38 197 ARG A N 1
ATOM 1547 C CA . ARG A 1 197 ? 16.809 -0.401 11.679 1.00 70.38 197 ARG A CA 1
ATOM 1548 C C . ARG A 1 197 ? 17.613 -1.345 10.781 1.00 70.38 197 ARG A C 1
ATOM 1550 O O . ARG A 1 197 ? 18.838 -1.370 10.851 1.00 70.38 197 ARG A O 1
ATOM 1557 N N . ARG A 1 198 ? 16.949 -2.097 9.894 1.00 63.34 198 ARG A N 1
ATOM 1558 C CA . ARG A 1 198 ? 17.635 -2.951 8.905 1.00 63.34 198 ARG A CA 1
ATOM 1559 C C . ARG A 1 198 ? 18.471 -2.133 7.922 1.00 63.34 198 ARG A C 1
ATOM 1561 O O . ARG A 1 198 ? 19.563 -2.573 7.568 1.00 63.34 198 ARG A O 1
ATOM 1568 N N . GLY A 1 199 ? 17.977 -0.967 7.505 1.00 61.00 199 GLY A N 1
ATOM 1569 C CA . GLY A 1 199 ? 18.699 -0.032 6.643 1.00 61.00 199 GLY A CA 1
ATOM 1570 C C . GLY A 1 199 ? 20.000 0.455 7.281 1.00 61.00 199 GLY A C 1
ATOM 1571 O O . GLY A 1 199 ? 21.058 0.284 6.678 1.00 61.00 199 GLY A O 1
ATOM 1572 N N . ARG A 1 200 ? 19.939 0.958 8.525 1.00 59.50 200 ARG A N 1
ATOM 1573 C CA . ARG A 1 200 ? 21.131 1.395 9.282 1.00 59.50 200 ARG A CA 1
ATOM 1574 C C . ARG A 1 200 ? 22.152 0.275 9.447 1.00 59.50 200 ARG A C 1
ATOM 1576 O O . ARG A 1 200 ? 23.286 0.423 9.007 1.00 59.50 200 ARG A O 1
ATOM 1583 N N . ASN A 1 201 ? 21.720 -0.890 9.927 1.00 58.06 201 ASN A N 1
ATOM 1584 C CA . ASN A 1 201 ? 22.617 -2.031 10.133 1.00 58.06 201 ASN A CA 1
ATOM 1585 C C . ASN A 1 201 ? 23.265 -2.526 8.822 1.00 58.06 201 ASN A C 1
ATOM 1587 O O . ASN A 1 201 ? 24.361 -3.082 8.835 1.00 58.06 201 ASN A O 1
ATOM 1591 N N . SER A 1 202 ? 22.585 -2.368 7.679 1.00 59.72 202 SER A N 1
ATOM 1592 C CA . SER A 1 202 ? 23.132 -2.742 6.366 1.00 59.72 202 SER A CA 1
ATOM 1593 C C . SER A 1 202 ? 24.142 -1.713 5.853 1.00 59.72 202 SER A C 1
ATOM 1595 O O . SER A 1 202 ? 25.142 -2.099 5.249 1.00 59.72 202 SER A O 1
ATOM 1597 N N . ALA A 1 203 ? 23.901 -0.423 6.102 1.00 57.59 203 ALA A N 1
ATOM 1598 C CA . ALA A 1 203 ? 24.832 0.656 5.779 1.00 57.59 203 ALA A CA 1
ATOM 1599 C C . ALA A 1 203 ? 26.109 0.570 6.632 1.00 57.59 203 ALA A C 1
ATOM 1601 O O . ALA A 1 203 ? 27.207 0.611 6.085 1.00 57.59 203 ALA A O 1
ATOM 1602 N N . GLU A 1 204 ? 25.970 0.330 7.938 1.00 56.97 204 GLU A N 1
ATOM 1603 C CA . GLU A 1 204 ? 27.093 0.118 8.860 1.00 56.97 204 GLU A CA 1
ATOM 1604 C C . GLU A 1 204 ? 27.935 -1.099 8.461 1.00 56.97 204 GLU A C 1
ATOM 1606 O O . GLU A 1 204 ? 29.159 -1.010 8.381 1.00 56.97 204 GLU A O 1
ATOM 1611 N N . LYS A 1 205 ? 27.297 -2.226 8.106 1.00 56.00 205 LYS A N 1
ATOM 1612 C CA . LYS A 1 205 ? 28.020 -3.400 7.590 1.00 56.00 205 LYS A CA 1
ATOM 1613 C C . LYS A 1 205 ? 28.772 -3.092 6.295 1.00 56.00 205 LYS A C 1
ATOM 1615 O O . LYS A 1 205 ? 29.912 -3.520 6.157 1.00 56.00 205 LYS A O 1
ATOM 1620 N N . ARG A 1 206 ? 28.178 -2.351 5.351 1.00 56.03 206 ARG A N 1
ATOM 1621 C CA . ARG A 1 206 ? 28.873 -1.938 4.115 1.00 56.03 206 ARG A CA 1
ATOM 1622 C C . ARG A 1 206 ? 30.066 -1.024 4.404 1.00 56.03 206 ARG A C 1
ATOM 1624 O O . ARG A 1 206 ? 31.104 -1.215 3.783 1.00 56.03 206 ARG A O 1
ATOM 1631 N N . SER A 1 207 ? 29.942 -0.103 5.362 1.00 54.28 207 SER A N 1
ATOM 1632 C CA . SER A 1 207 ? 31.051 0.748 5.816 1.00 54.28 207 SER A CA 1
ATOM 1633 C C . SER A 1 207 ? 32.194 -0.086 6.396 1.00 54.28 207 SER A C 1
ATOM 1635 O O . SER A 1 207 ? 33.338 0.059 5.979 1.00 54.28 207 SER A O 1
ATOM 1637 N N . TYR A 1 208 ? 31.870 -1.039 7.275 1.00 53.94 208 TYR A N 1
ATOM 1638 C CA . TYR A 1 208 ? 32.848 -1.937 7.891 1.00 53.94 208 TYR A CA 1
ATOM 1639 C C . TYR A 1 208 ? 33.606 -2.798 6.867 1.00 53.94 208 TYR A C 1
ATOM 1641 O O . TYR A 1 208 ? 34.818 -2.987 6.977 1.00 53.94 208 TYR A O 1
ATOM 1649 N N . TYR A 1 209 ? 32.910 -3.320 5.851 1.00 52.41 209 TYR A N 1
ATOM 1650 C CA . TYR A 1 209 ? 33.559 -4.087 4.785 1.00 52.41 209 TYR A CA 1
ATOM 1651 C C . TYR A 1 209 ? 34.402 -3.200 3.862 1.00 52.41 209 TYR A C 1
ATOM 1653 O O . TYR A 1 209 ? 35.514 -3.605 3.532 1.00 52.41 209 TYR A O 1
ATOM 1661 N N . ASN A 1 210 ? 33.940 -1.992 3.515 1.00 55.47 210 ASN A N 1
ATOM 1662 C CA . ASN A 1 210 ? 34.711 -1.049 2.697 1.00 55.47 210 ASN A CA 1
ATOM 1663 C C . ASN A 1 210 ? 36.002 -0.585 3.394 1.00 55.47 210 ASN A C 1
ATOM 1665 O O . ASN A 1 210 ? 37.055 -0.550 2.754 1.00 55.47 210 ASN A O 1
ATOM 1669 N N . GLU A 1 211 ? 35.958 -0.311 4.703 1.00 52.22 211 GLU A N 1
ATOM 1670 C CA . GLU A 1 211 ? 37.150 0.025 5.497 1.00 52.22 211 GLU A CA 1
ATOM 1671 C C . GLU A 1 211 ? 38.152 -1.135 5.577 1.00 52.22 211 GLU A C 1
ATOM 1673 O O . GLU A 1 211 ? 39.364 -0.916 5.522 1.00 52.22 211 GLU A O 1
ATOM 1678 N N . LYS A 1 212 ? 37.675 -2.386 5.662 1.00 53.03 212 LYS A N 1
ATOM 1679 C CA . LYS A 1 212 ? 38.552 -3.567 5.638 1.00 53.03 212 LYS A CA 1
ATOM 1680 C C . LYS A 1 212 ? 39.184 -3.806 4.269 1.00 53.03 212 LYS A C 1
ATOM 1682 O O . LYS A 1 212 ? 40.355 -4.167 4.215 1.00 53.03 212 LYS A O 1
ATOM 1687 N N . THR A 1 213 ? 38.459 -3.569 3.176 1.00 51.91 213 THR A N 1
ATOM 1688 C CA . THR A 1 213 ? 39.017 -3.691 1.818 1.00 51.91 213 THR A CA 1
ATOM 1689 C C . THR A 1 213 ? 39.976 -2.558 1.452 1.00 51.91 213 THR A C 1
ATOM 1691 O O . THR A 1 213 ? 40.887 -2.787 0.665 1.00 51.91 213 THR A O 1
ATOM 1694 N N . GLN A 1 214 ? 39.844 -1.367 2.050 1.00 51.59 214 GLN A N 1
ATOM 1695 C CA . GLN A 1 214 ? 40.822 -0.279 1.886 1.00 51.59 214 GLN A CA 1
ATOM 1696 C C . GLN A 1 214 ? 42.098 -0.469 2.727 1.00 51.59 214 GLN A C 1
ATOM 1698 O O . GLN A 1 214 ? 43.121 0.134 2.418 1.00 51.59 214 GLN A O 1
ATOM 1703 N N . LYS A 1 215 ? 42.073 -1.325 3.760 1.00 44.50 215 LYS A N 1
ATOM 1704 C CA . LYS A 1 215 ? 43.232 -1.637 4.620 1.00 44.50 215 LYS A CA 1
ATOM 1705 C C . LYS A 1 215 ? 43.992 -2.913 4.236 1.00 44.50 215 LYS A C 1
ATOM 1707 O O . LYS A 1 215 ? 44.830 -3.365 5.012 1.00 44.50 215 LYS A O 1
ATOM 1712 N N . CYS A 1 216 ? 43.756 -3.498 3.063 1.00 35.69 216 CYS A N 1
ATOM 1713 C CA . CYS A 1 216 ? 44.666 -4.514 2.533 1.00 35.69 216 CYS A CA 1
ATOM 1714 C C . CYS A 1 216 ? 45.863 -3.813 1.868 1.00 35.69 216 CYS A C 1
ATOM 1716 O O . CYS A 1 216 ? 45.687 -3.244 0.790 1.00 35.69 216 CYS A O 1
ATOM 1718 N N . PRO A 1 217 ? 47.081 -3.844 2.449 1.00 41.75 217 PRO A N 1
ATOM 1719 C CA . PRO A 1 217 ? 48.247 -3.370 1.729 1.00 41.75 217 PRO A CA 1
ATOM 1720 C C . PRO A 1 217 ? 48.456 -4.324 0.556 1.00 41.75 217 PRO A C 1
ATOM 1722 O O . PRO A 1 217 ? 48.603 -5.537 0.738 1.00 41.75 217 PRO A O 1
ATOM 1725 N N . VAL A 1 218 ? 48.447 -3.780 -0.658 1.00 50.00 218 VAL A N 1
ATOM 1726 C CA . VAL A 1 218 ? 48.940 -4.478 -1.842 1.00 50.00 218 VAL A CA 1
ATOM 1727 C C . VAL A 1 218 ? 50.368 -4.902 -1.504 1.00 50.00 218 VAL A C 1
ATOM 1729 O O . VAL A 1 218 ? 51.266 -4.065 -1.441 1.00 50.00 218 VAL A O 1
ATOM 1732 N N . ARG A 1 219 ? 50.579 -6.192 -1.203 1.00 45.03 219 ARG A N 1
ATOM 1733 C CA . ARG A 1 219 ? 51.920 -6.773 -1.089 1.00 45.03 219 ARG A CA 1
ATOM 1734 C C . ARG A 1 219 ? 52.580 -6.561 -2.444 1.00 45.03 219 ARG A C 1
ATOM 1736 O O . ARG A 1 219 ? 52.300 -7.290 -3.394 1.00 45.03 219 ARG A O 1
ATOM 1743 N N . GLY A 1 220 ? 53.402 -5.519 -2.530 1.00 44.06 220 GLY A N 1
ATOM 1744 C CA . GLY A 1 220 ? 54.210 -5.224 -3.695 1.00 44.06 220 GLY A CA 1
ATOM 1745 C C . GLY A 1 220 ? 55.061 -6.442 -4.015 1.00 44.06 220 GLY A C 1
ATOM 1746 O O . GLY A 1 220 ? 55.963 -6.794 -3.256 1.00 44.06 220 GLY A O 1
ATOM 1747 N N . LYS A 1 221 ? 54.763 -7.100 -5.136 1.00 42.41 221 LYS A N 1
ATOM 1748 C CA . LYS A 1 221 ? 55.733 -7.966 -5.796 1.00 42.41 221 LYS A CA 1
ATOM 1749 C C . LYS A 1 221 ? 56.878 -7.057 -6.236 1.00 42.41 221 LYS A C 1
ATOM 1751 O O . LYS A 1 221 ? 56.726 -6.307 -7.197 1.00 42.41 221 LYS A O 1
ATOM 1756 N N . LYS A 1 222 ? 57.998 -7.090 -5.508 1.00 44.12 222 LYS A N 1
ATOM 1757 C CA . LYS A 1 222 ? 59.274 -6.604 -6.034 1.00 44.12 222 LYS A CA 1
ATOM 1758 C C . LYS A 1 222 ? 59.589 -7.450 -7.264 1.00 44.12 222 LYS A C 1
ATOM 1760 O O . LYS A 1 222 ? 59.692 -8.669 -7.172 1.00 44.12 222 LYS A O 1
ATOM 1765 N N . ILE A 1 223 ? 59.632 -6.799 -8.418 1.00 43.66 223 ILE A N 1
ATOM 1766 C CA . ILE A 1 223 ? 60.175 -7.375 -9.641 1.00 43.66 223 ILE A CA 1
ATOM 1767 C C . ILE A 1 223 ? 61.681 -7.157 -9.532 1.00 43.66 223 ILE A C 1
ATOM 1769 O O . ILE A 1 223 ? 62.157 -6.047 -9.766 1.00 43.66 223 ILE A O 1
ATOM 1773 N N . ASP A 1 224 ? 62.409 -8.192 -9.123 1.00 42.59 224 ASP A N 1
ATOM 1774 C CA . ASP A 1 224 ? 63.865 -8.188 -9.201 1.00 42.59 224 ASP A CA 1
ATOM 1775 C C . ASP A 1 224 ? 64.260 -8.282 -10.680 1.00 42.59 224 ASP A C 1
ATOM 1777 O O . ASP A 1 224 ? 64.055 -9.294 -11.351 1.00 42.59 224 ASP A O 1
ATOM 1781 N N . ARG A 1 225 ? 64.780 -7.170 -11.211 1.00 49.44 225 ARG A N 1
ATOM 1782 C CA . ARG A 1 225 ? 65.484 -7.122 -12.493 1.00 49.44 225 ARG A CA 1
ATOM 1783 C C . ARG A 1 225 ? 66.943 -7.488 -12.256 1.00 49.44 225 ARG A C 1
ATOM 1785 O O . ARG A 1 225 ? 67.787 -6.604 -12.168 1.00 49.44 225 ARG A O 1
ATOM 1792 N N . THR A 1 226 ? 67.245 -8.774 -12.203 1.00 52.28 226 THR A N 1
ATOM 1793 C CA . THR A 1 226 ? 68.603 -9.271 -12.445 1.00 52.28 226 THR A CA 1
ATOM 1794 C C . THR A 1 226 ? 68.509 -10.621 -13.135 1.00 52.28 226 THR A C 1
ATOM 1796 O O . THR A 1 226 ? 67.922 -11.570 -12.627 1.00 52.28 226 THR A O 1
ATOM 1799 N N . GLY A 1 227 ? 69.057 -10.678 -14.343 1.00 36.94 227 GLY A N 1
ATOM 1800 C CA . GLY A 1 227 ? 69.014 -11.863 -15.186 1.00 36.94 227 GLY A CA 1
ATOM 1801 C C . GLY A 1 227 ? 69.746 -11.636 -16.497 1.00 36.94 227 GLY A C 1
ATOM 1802 O O . GLY A 1 227 ? 69.155 -11.788 -17.558 1.00 36.94 227 GLY A O 1
ATOM 1803 N N . GLN A 1 228 ? 71.021 -11.241 -16.409 1.00 39.84 228 GLN A N 1
ATOM 1804 C CA . GLN A 1 228 ? 72.001 -11.668 -17.407 1.00 39.84 228 GLN A CA 1
ATOM 1805 C C . GLN A 1 228 ? 71.958 -13.195 -17.498 1.00 39.84 228 GLN A C 1
ATOM 1807 O O . GLN A 1 228 ? 71.884 -13.853 -16.456 1.00 39.84 228 GLN A O 1
ATOM 1812 N N . ARG A 1 229 ? 72.060 -13.725 -18.716 1.00 38.91 229 ARG A N 1
ATOM 1813 C CA . ARG A 1 229 ? 72.769 -14.969 -19.025 1.00 38.91 229 ARG A CA 1
ATOM 1814 C C . ARG A 1 229 ? 73.073 -15.000 -20.522 1.00 38.91 229 ARG A C 1
ATOM 1816 O O . ARG A 1 229 ? 72.145 -14.907 -21.319 1.00 38.91 229 ARG A O 1
ATOM 1823 N N . ASP A 1 230 ? 74.379 -15.060 -20.761 1.00 41.84 230 ASP A N 1
ATOM 1824 C CA . ASP A 1 230 ? 75.152 -15.703 -21.831 1.00 41.84 230 ASP A CA 1
ATOM 1825 C C . ASP A 1 230 ? 74.766 -15.457 -23.297 1.00 41.84 230 ASP A C 1
ATOM 1827 O O . ASP A 1 230 ? 73.716 -15.954 -23.760 1.00 41.84 230 ASP A O 1
#

Secondary structure (DSSP, 8-state):
--HHHHHHHHHHHHHHHHHGGG--HHHHHHHHHHHH-HHHHHHHHHH-TT-TTHHHHHHHHHHHHHHHHHHHHHHHHHHHHHHHHHHHHHHHHHHHHHHHTT---SS-HHHHHHHHHHHHHHHHHHHHHHHHHHH-TT-STHHHHHHHHHHHHHHHHHHHSS--HHHHHHHHHHHHT-S---HHHHHHSPPHHHHHHHHHHHHHHHHHHHHHHHT---------------

Foldseek 3Di:
DDVLLVLLVVLLVVLCVVCDPVDDPLLVQLSVLCNVDPLNSVLCCVLPVVSPCSNVLSVLLSVLQVQLVVLLVVLVVLVVLLVCLVVQLVVLVVVLVVVVVVDDDPDDVSNVVSVVSNVVSVVSNVVSVVVLCVQDVPSDSVSSLLSSLLSSQVSSCVRRVDSSLVSSQVSSCSSNVHPDRDSVSSVVRHHPVNVVVVVVVVVVVVVVVVVVVVPDPPPDPPPDPDDDDD

Radius of gyration: 28.12 Å; chains: 1; bounding box: 103×35×72 Å

Sequence (230 aa):
MNAAADRLQVAIDAYRAKEGDGLDQHAKDVLKRLAADWRAVDAFVAVLPNGDYWDVLISDCITASERARTHAMRICALRKRLQRAPNAIKAVETLRDFFGGIRSEPFDPVKQALGYLRAEIDFRRRFTEESLGARSRKKDASAAQAEGLGWLRESVFRLSGRPNLRHVAVLAEIVLGRRDIDPNNVRKAVMPSHALRRGRNSAEKRSYYNEKTQKCPVRGKKIDRTGQRD